Protein AF-A0A5D0SYG9-F1 (afdb_monomer)

Secondary structure (DSSP, 8-state):
-HHHHHHHHHHHHTHHHHHHHHHHHHHHHS----SEEEEEEEEEE-S-----SS-B----TTS-TTS-EEEEEEEEETTS-EEEEEEEETT--HHHHHHHHHHHHHHTT---S-EEEE-TTT--HHHHHHHHHTT-EEEEEE-GGGS-HHHHHHHH-STTPEEESS-TTSSEEEEEEEEEEEEEETTEEEEEEEEEEEEEEHHHHHHHHHHHHHHHHHHHHHHH-HHHHHHS-SSGGGGGEEE-SSSS--EEE-HHHHHHHHHTTTEEEEEES-SSS-HHHHHHHHHTTHHHHHHHHHHHHTS---S----SHHHHHHHHHHHHHHHHHHHHHHHHHH-

Structure (mmCIF, N/CA/C/O backbone):
data_AF-A0A5D0SYG9-F1
#
_entry.id   AF-A0A5D0SYG9-F1
#
loop_
_atom_site.group_PDB
_atom_site.id
_atom_site.type_symbol
_atom_site.label_atom_id
_atom_site.label_alt_id
_atom_site.label_comp_id
_atom_site.label_asym_id
_atom_site.label_entity_id
_atom_site.label_seq_id
_atom_site.pdbx_PDB_ins_code
_atom_site.Cartn_x
_atom_site.Cartn_y
_atom_site.Cartn_z
_atom_site.occupancy
_atom_site.B_iso_or_equiv
_atom_site.auth_seq_id
_atom_site.auth_comp_id
_atom_site.auth_asym_id
_atom_site.auth_atom_id
_atom_site.pdbx_PDB_model_num
ATOM 1 N N . MET A 1 1 ? -15.537 -17.336 30.623 1.00 67.75 1 MET A N 1
ATOM 2 C CA . MET A 1 1 ? -15.520 -17.668 29.176 1.00 67.75 1 MET A CA 1
ATOM 3 C C . MET A 1 1 ? -16.639 -16.983 28.390 1.00 67.75 1 MET A C 1
ATOM 5 O O . MET A 1 1 ? -16.313 -16.173 27.536 1.00 67.75 1 MET A O 1
ATOM 9 N N . GLN A 1 2 ? -17.933 -17.205 28.673 1.00 80.81 2 GLN A N 1
ATOM 10 C CA . GLN A 1 2 ? -19.020 -16.556 27.904 1.00 80.81 2 GLN A CA 1
ATOM 11 C C . GLN A 1 2 ? -18.984 -15.017 27.925 1.00 80.81 2 GLN A C 1
ATOM 13 O O . GLN A 1 2 ? -19.278 -14.396 26.907 1.00 80.81 2 GLN A O 1
ATOM 18 N N . HIS A 1 3 ? -18.594 -14.403 29.047 1.00 85.50 3 HIS A N 1
ATOM 19 C CA . HIS A 1 3 ? -18.490 -12.944 29.150 1.00 85.50 3 HIS A CA 1
ATOM 20 C C . HIS A 1 3 ? -17.488 -12.347 28.155 1.00 85.50 3 HIS A C 1
ATOM 22 O O . HIS A 1 3 ? -17.815 -11.351 27.529 1.00 85.50 3 HIS A O 1
ATOM 28 N N . PHE A 1 4 ? -16.339 -12.995 27.916 1.00 84.06 4 PHE A N 1
ATOM 29 C CA . PHE A 1 4 ? -15.349 -12.517 26.943 1.00 84.06 4 PHE A CA 1
ATOM 30 C C . PHE A 1 4 ? -15.921 -12.454 25.522 1.00 84.06 4 PHE A C 1
ATOM 32 O O . PHE A 1 4 ? -15.772 -11.444 24.845 1.00 84.06 4 PHE A O 1
ATOM 39 N N . TYR A 1 5 ? -16.655 -13.485 25.092 1.00 85.44 5 TYR A N 1
ATOM 40 C CA . TYR A 1 5 ? -17.301 -13.484 23.776 1.00 85.44 5 TYR A CA 1
ATOM 41 C C . TYR A 1 5 ? -18.430 -12.457 23.666 1.00 85.44 5 TYR A C 1
ATOM 43 O O . TYR A 1 5 ? -18.569 -11.830 22.621 1.00 85.44 5 TYR A O 1
ATOM 51 N N . ARG A 1 6 ? -19.215 -12.258 24.733 1.00 88.19 6 ARG A N 1
ATOM 52 C CA . ARG A 1 6 ? -20.258 -11.218 24.768 1.00 88.19 6 ARG A CA 1
ATOM 53 C C . ARG A 1 6 ? -19.656 -9.812 24.717 1.00 88.19 6 ARG A C 1
ATOM 55 O O . ARG A 1 6 ? -20.235 -8.934 24.089 1.00 88.19 6 ARG A O 1
ATOM 62 N N . SER A 1 7 ? -18.482 -9.601 25.312 1.00 90.75 7 SER A N 1
ATOM 63 C CA . SER A 1 7 ? -17.776 -8.320 25.222 1.00 90.75 7 SER A CA 1
ATOM 64 C C . SER A 1 7 ? -17.370 -7.975 23.789 1.00 90.75 7 SER A C 1
ATOM 66 O O . SER A 1 7 ? -17.423 -6.806 23.424 1.00 90.75 7 SER A O 1
ATOM 68 N N . LEU A 1 8 ? -17.038 -8.963 22.945 1.00 93.44 8 LEU A N 1
ATOM 69 C CA . LEU A 1 8 ? -16.759 -8.718 21.521 1.00 93.44 8 LEU A CA 1
ATOM 70 C C . LEU A 1 8 ? -17.980 -8.147 20.787 1.00 93.44 8 LEU A C 1
ATOM 72 O O . LEU A 1 8 ? -17.826 -7.276 19.932 1.00 93.44 8 LEU 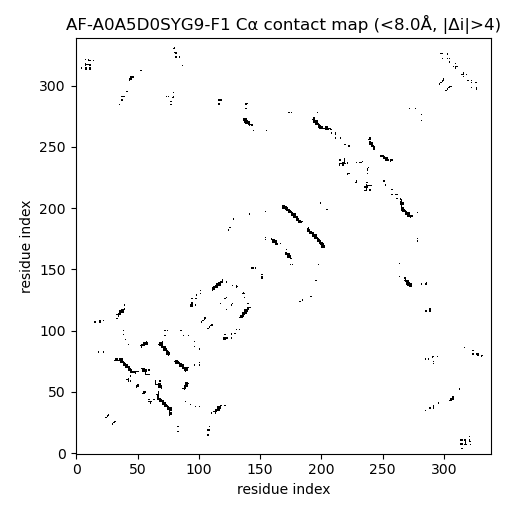A O 1
ATOM 76 N N . ASP A 1 9 ? -19.180 -8.609 21.150 1.00 92.75 9 ASP A N 1
ATOM 77 C CA . ASP A 1 9 ? -20.440 -8.143 20.565 1.00 92.75 9 ASP A CA 1
ATOM 78 C C . ASP A 1 9 ? -20.710 -6.668 20.930 1.00 92.75 9 ASP A C 1
ATOM 80 O O . ASP A 1 9 ? -21.182 -5.907 20.086 1.00 92.75 9 ASP A O 1
ATOM 84 N N . VAL A 1 10 ? -20.338 -6.245 22.146 1.00 92.31 10 VAL A N 1
ATOM 85 C CA . VAL A 1 10 ? -20.412 -4.840 22.598 1.00 92.31 10 VAL A CA 1
ATOM 86 C C . VAL A 1 10 ? -19.337 -3.984 21.924 1.00 92.31 10 VAL A C 1
ATOM 88 O O . VAL A 1 10 ? -19.613 -2.883 21.451 1.00 92.31 10 VAL A O 1
ATOM 91 N N . LEU A 1 11 ? -18.107 -4.494 21.830 1.00 92.06 11 LEU A N 1
ATOM 92 C CA . LEU A 1 11 ? -16.985 -3.765 21.236 1.00 92.06 11 LEU A CA 1
ATOM 93 C C . LEU A 1 11 ? -17.226 -3.402 19.775 1.00 92.06 11 LEU A C 1
ATOM 95 O O . LEU A 1 11 ? -16.892 -2.297 19.358 1.00 92.06 11 LEU A O 1
ATOM 99 N N . VAL A 1 12 ? -17.811 -4.310 18.993 1.00 92.25 12 VAL A N 1
ATOM 100 C CA . VAL A 1 12 ? -18.115 -4.017 17.588 1.00 92.25 12 VAL A CA 1
ATOM 101 C C . VAL A 1 12 ? -19.270 -3.027 17.434 1.00 92.25 12 VAL A C 1
ATOM 103 O O . VAL A 1 12 ? -19.221 -2.204 16.523 1.00 92.25 12 VAL A O 1
ATOM 106 N N . GLN A 1 13 ? -20.271 -3.049 18.324 1.00 93.69 13 GLN A N 1
ATOM 107 C CA . GLN A 1 13 ? -21.359 -2.058 18.321 1.00 93.69 13 GLN A CA 1
ATOM 108 C C . GLN A 1 13 ? -20.830 -0.640 18.558 1.00 93.69 13 GLN A C 1
ATOM 110 O O . GLN A 1 13 ? -21.310 0.315 17.953 1.00 93.69 13 GLN A O 1
ATOM 115 N N . GLU A 1 14 ? -19.801 -0.515 19.393 1.00 93.75 14 GLU A N 1
ATOM 116 C CA . GLU A 1 14 ? -19.179 0.761 19.737 1.00 93.75 14 GLU A CA 1
ATOM 117 C C . GLU A 1 14 ? -17.904 1.057 18.926 1.00 93.75 14 GLU A C 1
ATOM 119 O O . GLU A 1 14 ? -17.242 2.059 19.196 1.00 93.75 14 GLU A O 1
ATOM 124 N N . LYS A 1 15 ? -17.567 0.240 17.909 1.00 92.75 15 LYS A N 1
ATOM 125 C CA . LYS A 1 15 ? -16.313 0.333 17.130 1.00 92.75 15 LYS A CA 1
ATOM 126 C C . LYS A 1 15 ? -16.004 1.764 16.710 1.00 92.75 15 LYS A C 1
ATOM 128 O O . LYS A 1 15 ? -14.937 2.279 17.026 1.00 92.75 15 LYS A O 1
ATOM 133 N N . GLU A 1 16 ? -16.936 2.398 16.000 1.00 91.88 16 GLU A N 1
ATOM 134 C CA . GLU A 1 16 ? -16.708 3.722 15.416 1.00 91.88 16 GLU A CA 1
ATOM 135 C C . GLU A 1 16 ? -16.517 4.791 16.494 1.00 91.88 16 GLU A C 1
ATOM 137 O O . GLU A 1 16 ? -15.623 5.626 16.374 1.00 91.88 16 GLU A O 1
ATOM 142 N N . LYS A 1 17 ? -17.301 4.726 17.580 1.00 92.75 17 LYS A N 1
ATOM 143 C CA . LYS A 1 17 ? -17.189 5.670 18.699 1.00 92.75 17 LYS A CA 1
ATOM 144 C C . LYS A 1 17 ? -15.872 5.492 19.450 1.00 92.75 17 LYS A C 1
ATOM 146 O O . LYS A 1 17 ? -15.266 6.479 19.859 1.00 92.75 17 LYS A O 1
ATOM 151 N N . ILE A 1 18 ? -15.431 4.248 19.643 1.00 92.12 18 ILE A N 1
ATOM 152 C CA . ILE A 1 18 ? -14.158 3.936 20.296 1.00 92.12 18 ILE A CA 1
ATOM 153 C C . ILE A 1 18 ? -12.993 4.406 19.420 1.00 92.12 18 ILE A C 1
ATOM 155 O O . ILE A 1 18 ? -12.142 5.134 19.919 1.00 92.12 18 ILE A O 1
ATOM 159 N N . GLU A 1 19 ? -12.965 4.055 18.129 1.00 90.69 19 GLU A N 1
ATOM 160 C CA . GLU A 1 19 ? -11.922 4.515 17.199 1.00 90.69 19 GLU A CA 1
ATOM 161 C C . GLU A 1 19 ? -11.833 6.041 17.163 1.00 90.69 19 GLU A C 1
ATOM 163 O O . GLU A 1 19 ? -10.741 6.589 17.290 1.00 90.69 19 GLU A O 1
ATOM 168 N N . GLN A 1 20 ? -12.972 6.734 17.055 1.00 91.12 20 GLN A N 1
ATOM 169 C CA . GLN A 1 20 ? -12.999 8.194 17.035 1.00 91.12 20 GLN A CA 1
ATOM 170 C C . GLN A 1 20 ? -12.441 8.790 18.337 1.00 91.12 20 GLN A C 1
ATOM 172 O O . GLN A 1 20 ? -11.571 9.657 18.289 1.00 91.12 20 GLN A O 1
ATOM 177 N N . LYS A 1 21 ? -12.879 8.302 19.506 1.00 91.19 21 LYS A N 1
ATOM 178 C CA . LYS A 1 21 ? -12.376 8.791 20.802 1.00 91.19 21 LYS A CA 1
ATOM 179 C C . LYS A 1 21 ? -10.888 8.513 20.999 1.00 91.19 21 LYS A C 1
ATOM 181 O O . LYS A 1 21 ? -10.179 9.350 21.555 1.00 91.19 21 LYS A O 1
ATOM 186 N N . LEU A 1 22 ? -10.412 7.341 20.575 1.00 90.00 22 LEU A N 1
ATOM 187 C CA . LEU A 1 22 ? -8.991 6.996 20.631 1.00 90.00 22 LEU A CA 1
ATOM 188 C C . LEU A 1 22 ? -8.179 7.925 19.730 1.00 90.00 22 LEU A C 1
ATOM 190 O O . LEU A 1 22 ? -7.164 8.458 20.166 1.00 90.00 22 LEU A O 1
ATOM 194 N N . PHE A 1 23 ? -8.656 8.182 18.515 1.00 89.25 23 PHE A N 1
ATOM 195 C CA . PHE A 1 23 ? -8.033 9.117 17.588 1.00 89.25 23 PHE A CA 1
ATOM 196 C C . PHE A 1 23 ? -7.956 10.545 18.153 1.00 89.25 23 PHE A C 1
ATOM 198 O O . PHE A 1 23 ? -6.868 11.116 18.214 1.00 89.25 23 PHE A O 1
ATOM 205 N N . GLU A 1 24 ? -9.071 11.096 18.644 1.00 88.00 24 GLU A N 1
ATOM 206 C CA . GLU A 1 24 ? -9.127 12.433 19.260 1.00 88.00 24 GLU A CA 1
ATOM 207 C C . GLU A 1 24 ? -8.152 12.551 20.443 1.00 88.00 24 GLU A C 1
ATOM 209 O O . GLU A 1 24 ? -7.435 13.547 20.593 1.00 88.00 24 GLU A O 1
ATOM 214 N N . ARG A 1 25 ? -8.066 11.497 21.262 1.00 85.81 25 ARG A N 1
ATOM 215 C CA . ARG A 1 25 ? -7.141 11.428 22.394 1.00 85.81 25 ARG A CA 1
ATOM 216 C C . ARG A 1 25 ? -5.681 11.297 21.954 1.00 85.81 25 ARG A C 1
ATOM 218 O O . ARG A 1 25 ? -4.813 11.873 22.601 1.00 85.81 25 ARG A O 1
ATOM 225 N N . ASN A 1 26 ? -5.397 10.600 20.857 1.00 83.12 26 ASN A N 1
ATOM 226 C CA . ASN A 1 26 ? -4.046 10.481 20.301 1.00 83.12 26 ASN A CA 1
ATOM 227 C C . ASN A 1 26 ? -3.536 11.781 19.682 1.00 83.12 26 ASN A C 1
ATOM 229 O O . ASN A 1 26 ? -2.371 12.130 19.881 1.00 83.12 26 ASN A O 1
ATOM 233 N N . ILE A 1 27 ? -4.403 12.531 19.001 1.00 82.31 27 ILE A N 1
ATOM 234 C CA . ILE A 1 27 ? -4.058 13.872 18.517 1.00 82.31 27 ILE A CA 1
ATOM 235 C C . ILE A 1 27 ? -3.710 14.792 19.687 1.00 82.31 27 ILE A C 1
ATOM 237 O O . ILE A 1 27 ? -2.686 15.467 19.652 1.00 82.31 27 ILE A O 1
ATOM 241 N N . THR A 1 28 ? -4.535 14.797 20.733 1.00 76.19 28 THR A N 1
ATOM 242 C CA . THR A 1 28 ? -4.413 15.764 21.833 1.00 76.19 28 THR A CA 1
ATOM 243 C C . THR A 1 28 ? -3.347 15.393 22.863 1.00 76.19 28 THR A C 1
ATOM 245 O O . THR A 1 28 ? -2.510 16.226 23.194 1.00 76.19 28 THR A O 1
ATOM 248 N N . LEU A 1 29 ? -3.341 14.158 23.374 1.00 67.50 29 LEU A N 1
ATOM 249 C CA . LEU A 1 29 ? -2.439 13.750 24.460 1.00 67.50 29 LEU A CA 1
ATOM 250 C C . LEU A 1 29 ? -1.074 13.269 23.973 1.00 67.50 29 LEU A C 1
ATOM 252 O O . LEU A 1 29 ? -0.085 13.416 24.686 1.00 67.50 29 LEU A O 1
ATOM 256 N N . PHE A 1 30 ? -1.020 12.680 22.779 1.00 62.62 30 PHE A N 1
ATOM 257 C CA . PHE A 1 30 ? 0.203 12.091 22.229 1.00 62.62 30 PHE A CA 1
ATOM 258 C C . PHE A 1 30 ? 0.756 12.886 21.040 1.00 62.62 30 PHE A C 1
ATOM 260 O O . PHE A 1 30 ? 1.701 12.440 20.389 1.00 62.62 30 PHE A O 1
ATOM 267 N N . ASN A 1 31 ? 0.201 14.080 20.794 1.00 74.06 31 ASN A N 1
ATOM 268 C CA . ASN A 1 31 ? 0.638 15.030 19.774 1.00 74.06 31 ASN A CA 1
ATOM 269 C C . ASN A 1 31 ? 0.769 14.383 18.384 1.00 74.06 31 ASN A C 1
ATOM 271 O O . ASN A 1 31 ? 1.747 14.610 17.665 1.00 74.06 31 ASN A O 1
ATOM 275 N N . MET A 1 32 ? -0.191 13.514 18.048 1.00 79.31 32 MET A N 1
ATOM 276 C CA . MET A 1 32 ? -0.204 12.786 16.786 1.00 79.31 32 MET A CA 1
ATOM 277 C C . MET A 1 32 ? -0.391 13.737 15.609 1.00 79.31 32 MET A C 1
ATOM 279 O O . MET A 1 32 ? -1.394 14.444 15.530 1.00 79.31 32 MET A O 1
ATOM 283 N N . LYS A 1 33 ? 0.574 13.731 14.684 1.00 77.81 33 LYS A N 1
ATOM 284 C CA . LYS A 1 33 ? 0.521 14.522 13.453 1.00 77.81 33 LYS A CA 1
ATOM 285 C C . LYS A 1 33 ? -0.061 13.694 12.326 1.00 77.81 33 LYS A C 1
ATOM 287 O O . LYS A 1 33 ? 0.467 12.639 11.983 1.00 77.81 33 LYS A O 1
ATOM 292 N N . VAL A 1 34 ? -1.133 14.201 11.736 1.00 80.44 34 VAL A N 1
ATOM 293 C CA . VAL A 1 34 ? -1.865 13.526 10.666 1.00 80.44 34 VAL A CA 1
ATOM 294 C C . VAL A 1 34 ? -1.770 14.373 9.408 1.00 80.44 34 VAL A C 1
ATOM 296 O O . VAL A 1 34 ? -2.779 14.802 8.876 1.00 80.44 34 VAL A O 1
ATOM 299 N N . ASP A 1 35 ? -0.539 14.652 8.982 1.00 83.50 35 ASP A N 1
ATOM 300 C CA . ASP A 1 35 ? -0.240 15.342 7.718 1.00 83.50 35 ASP A CA 1
ATOM 301 C C . ASP A 1 35 ? 0.032 14.319 6.602 1.00 83.50 35 ASP A C 1
ATOM 303 O O . ASP A 1 35 ? -0.325 14.511 5.439 1.00 83.50 35 ASP A O 1
ATOM 307 N N . VAL A 1 36 ? 0.637 13.187 6.982 1.00 85.19 36 VAL A N 1
ATOM 308 C CA . VAL A 1 36 ? 0.976 12.057 6.114 1.00 85.19 36 VAL A CA 1
ATOM 309 C C . VAL A 1 36 ? 0.361 10.793 6.703 1.00 85.19 36 VAL A C 1
ATOM 311 O O . VAL A 1 36 ? 0.628 10.444 7.854 1.00 85.19 36 VAL A O 1
ATOM 314 N N . VAL A 1 37 ? -0.453 10.106 5.906 1.00 91.62 37 VAL A N 1
ATOM 315 C CA . VAL A 1 37 ? -1.175 8.895 6.302 1.00 91.62 37 VAL A CA 1
ATOM 316 C C . VAL A 1 37 ? -0.772 7.748 5.395 1.00 91.62 37 VAL A C 1
ATOM 318 O O . VAL A 1 37 ? -0.812 7.861 4.172 1.00 91.62 37 VAL A O 1
ATOM 321 N N . PHE A 1 38 ? -0.418 6.619 5.991 1.00 92.25 38 PHE A N 1
ATOM 322 C CA . PHE A 1 38 ? -0.066 5.413 5.258 1.00 92.25 38 PHE A CA 1
ATOM 323 C C . PHE A 1 38 ? -1.266 4.487 5.212 1.00 92.25 38 PHE A C 1
ATOM 325 O O . PHE A 1 38 ? -1.939 4.275 6.224 1.00 92.25 38 PHE A O 1
ATOM 332 N N . TYR A 1 39 ? -1.509 3.921 4.034 1.00 92.00 39 TYR A N 1
ATOM 333 C CA . TYR A 1 39 ? -2.571 2.952 3.831 1.00 92.00 39 TYR A CA 1
ATOM 334 C C . TYR A 1 39 ? -2.062 1.736 3.070 1.00 92.00 39 TYR A C 1
ATOM 336 O O . TYR A 1 39 ? -1.558 1.839 1.950 1.00 92.00 39 TYR A O 1
ATOM 344 N N . ASP A 1 40 ? -2.254 0.572 3.674 1.00 91.69 40 ASP A N 1
ATOM 345 C CA . ASP A 1 40 ? -2.053 -0.721 3.045 1.00 91.69 40 ASP A CA 1
ATOM 346 C C . ASP A 1 40 ? -3.083 -1.714 3.588 1.00 91.69 40 ASP A C 1
ATOM 348 O O . ASP A 1 40 ? -3.780 -1.467 4.580 1.00 91.69 40 ASP A O 1
ATOM 352 N N . VAL A 1 41 ? -3.214 -2.835 2.893 1.00 92.38 41 VAL A N 1
ATOM 353 C CA . VAL A 1 41 ? -4.089 -3.934 3.271 1.00 92.38 41 VAL A CA 1
ATOM 354 C C . VAL A 1 41 ? -3.273 -5.177 3.599 1.00 92.38 41 VAL A C 1
ATOM 356 O O . VAL A 1 41 ? -2.217 -5.418 3.027 1.00 92.38 41 VAL A O 1
ATOM 359 N N . THR A 1 42 ? -3.766 -6.036 4.475 1.00 92.62 42 THR A N 1
ATOM 360 C CA . THR A 1 42 ? -3.202 -7.370 4.692 1.00 92.62 42 THR A CA 1
ATOM 361 C C . THR A 1 42 ? -4.313 -8.398 4.799 1.00 92.62 42 THR A C 1
ATOM 363 O O . THR A 1 42 ? -5.481 -8.048 4.947 1.00 92.62 42 THR A O 1
ATOM 366 N N . THR A 1 43 ? -3.971 -9.676 4.689 1.00 93.69 43 THR A N 1
ATOM 367 C CA . THR A 1 43 ? -4.941 -10.768 4.814 1.00 93.69 43 THR A CA 1
ATOM 368 C C . THR A 1 43 ? -4.706 -11.549 6.094 1.00 93.69 43 THR A C 1
ATOM 370 O O . THR A 1 43 ? -3.548 -11.851 6.406 1.00 93.69 43 THR A O 1
ATOM 373 N N . PHE A 1 44 ? -5.794 -11.921 6.765 1.00 94.00 44 PHE A N 1
ATOM 374 C CA . PHE A 1 44 ? -5.806 -12.850 7.897 1.00 94.00 44 PHE A CA 1
ATOM 375 C C . PHE A 1 44 ? -6.614 -14.085 7.527 1.00 94.00 44 PHE A C 1
ATOM 377 O O . PHE A 1 44 ? -7.740 -13.972 7.035 1.00 94.00 44 PHE A O 1
ATOM 384 N N . SER A 1 45 ? -6.001 -15.247 7.719 1.00 92.88 45 SER A N 1
ATOM 385 C CA . SER A 1 45 ? -6.555 -16.536 7.318 1.00 92.88 45 SER A CA 1
ATOM 386 C C . SER A 1 45 ? -7.368 -17.176 8.437 1.00 92.88 45 SER A C 1
ATOM 388 O O . SER A 1 45 ? -7.131 -16.935 9.619 1.00 92.88 45 SER A O 1
ATOM 390 N N . PHE A 1 46 ? -8.331 -18.006 8.054 1.00 92.56 46 PHE A N 1
ATOM 391 C CA . PHE A 1 46 ? -9.099 -18.836 8.968 1.00 92.56 46 PHE A CA 1
ATOM 392 C C . PHE A 1 46 ? -8.866 -20.280 8.567 1.00 92.56 46 PHE A C 1
ATOM 394 O O . PHE A 1 46 ? -8.967 -20.603 7.386 1.00 92.56 46 PHE A O 1
ATOM 401 N N . GLU A 1 47 ? -8.648 -21.155 9.545 1.00 91.38 47 GLU A N 1
ATOM 402 C CA . GLU A 1 47 ? -8.555 -22.604 9.341 1.00 91.38 47 GLU A CA 1
ATOM 403 C C . GLU A 1 47 ? -9.941 -23.182 9.003 1.00 91.38 47 GLU A C 1
ATOM 405 O O . GLU A 1 47 ? -10.591 -23.885 9.774 1.00 91.38 47 GLU A O 1
ATOM 410 N N . SER A 1 48 ? -10.468 -22.776 7.852 1.00 91.31 48 SER A N 1
ATOM 411 C CA . SER A 1 48 ? -11.806 -23.073 7.384 1.00 91.31 48 SER A CA 1
ATOM 412 C C . SER A 1 48 ? -11.900 -22.870 5.877 1.00 91.31 48 SER A C 1
ATOM 414 O O . SER A 1 48 ? -11.229 -22.028 5.285 1.00 91.31 48 SER A O 1
ATOM 416 N N . VAL A 1 49 ? -12.815 -23.612 5.263 1.00 93.38 49 VAL A N 1
ATOM 417 C CA . VAL A 1 49 ? -13.224 -23.454 3.860 1.00 93.38 49 VAL A CA 1
ATOM 418 C C . VAL A 1 49 ? -14.617 -22.826 3.735 1.00 93.38 49 VAL A C 1
ATOM 420 O O . VAL A 1 49 ? -15.142 -22.670 2.632 1.00 93.38 49 VAL A O 1
ATOM 423 N N . LYS A 1 50 ? -15.254 -22.489 4.866 1.00 92.38 50 LYS A N 1
ATOM 424 C CA . LYS A 1 50 ? -16.628 -21.986 4.898 1.00 92.38 50 LYS A CA 1
ATOM 425 C C . LYS A 1 50 ? -16.659 -20.495 4.577 1.00 92.38 50 LYS A C 1
ATOM 427 O O . LYS A 1 50 ? -16.197 -19.673 5.363 1.00 92.38 50 LYS A O 1
ATOM 432 N N . ARG A 1 51 ? -17.255 -20.167 3.434 1.00 94.00 51 ARG A N 1
ATOM 433 C CA . ARG A 1 51 ? -17.472 -18.790 2.979 1.00 94.00 51 ARG A CA 1
ATOM 434 C C . ARG A 1 51 ? -18.679 -18.169 3.681 1.00 94.00 51 ARG A C 1
ATOM 436 O O . ARG A 1 51 ? -19.651 -18.866 3.975 1.00 94.00 51 ARG A O 1
ATOM 443 N N . ASP A 1 52 ? -18.628 -16.863 3.888 1.00 93.31 52 ASP A N 1
ATOM 444 C CA . ASP A 1 52 ? -19.763 -16.036 4.294 1.00 93.31 52 ASP A CA 1
ATOM 445 C C . ASP A 1 52 ? -19.622 -14.610 3.727 1.00 93.31 52 ASP A C 1
ATOM 447 O O . ASP A 1 52 ? -18.866 -14.381 2.783 1.00 93.31 52 ASP A O 1
ATOM 451 N N . SER A 1 53 ? -20.391 -13.658 4.256 1.00 92.88 53 SER A N 1
ATOM 452 C CA . SER A 1 53 ? -20.376 -12.248 3.851 1.00 92.88 53 SER A CA 1
ATOM 453 C C . SER A 1 53 ? -19.018 -11.565 4.028 1.00 92.88 53 SER A C 1
ATOM 455 O O . SER A 1 53 ? -18.739 -10.607 3.308 1.00 92.88 53 SER A O 1
ATOM 457 N N . LEU A 1 5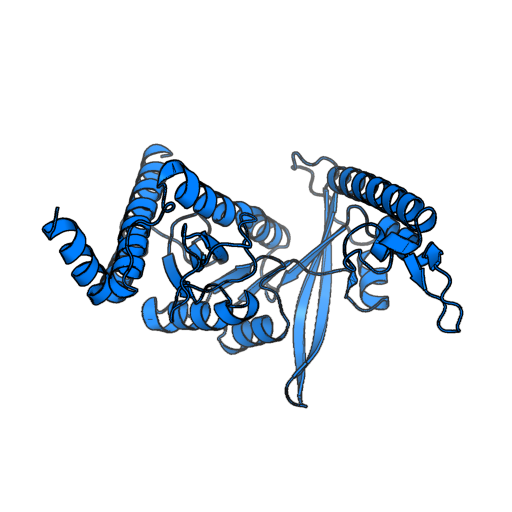4 ? -18.176 -12.034 4.954 1.00 94.44 54 LEU A N 1
ATOM 458 C CA . LEU A 1 54 ? -16.881 -11.435 5.276 1.00 94.44 54 LEU A CA 1
ATOM 459 C C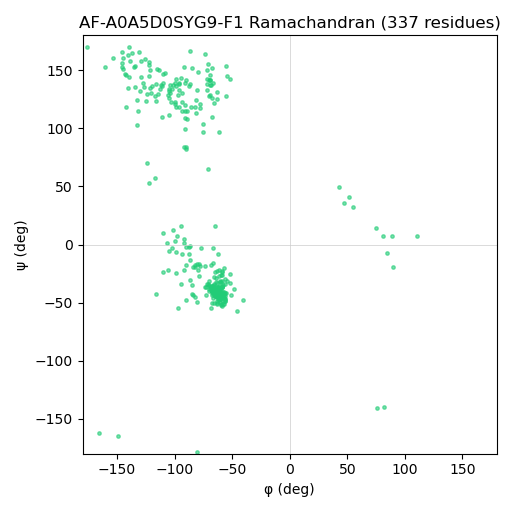 . LEU A 1 54 ? -15.709 -12.379 4.966 1.00 94.44 54 LEU A C 1
ATOM 461 O O . LEU A 1 54 ? -14.693 -11.964 4.412 1.00 94.44 54 LEU A O 1
ATOM 465 N N . ARG A 1 55 ? -15.820 -13.661 5.294 1.00 94.94 55 ARG A N 1
ATOM 466 C CA . ARG A 1 55 ? -14.786 -14.655 5.008 1.00 94.94 55 ARG A CA 1
ATOM 467 C C . ARG A 1 55 ? -14.967 -15.200 3.605 1.00 94.94 55 ARG A C 1
ATOM 469 O O . ARG A 1 55 ? -15.971 -15.839 3.300 1.00 94.94 55 ARG A O 1
ATOM 476 N N . ASP A 1 56 ? -13.966 -15.000 2.761 1.00 94.62 56 ASP A N 1
ATOM 477 C CA . ASP A 1 56 ? -13.974 -15.543 1.405 1.00 94.62 56 ASP A CA 1
ATOM 478 C C . ASP A 1 56 ? -12.565 -15.963 0.968 1.00 94.62 56 ASP A C 1
ATOM 480 O O . ASP A 1 56 ? -11.567 -15.519 1.535 1.00 94.62 56 ASP A O 1
ATOM 484 N N . PHE A 1 57 ? -12.471 -16.822 -0.042 1.00 93.69 57 PHE A N 1
ATOM 485 C CA . PHE A 1 57 ? -11.218 -17.124 -0.718 1.00 93.69 57 PHE A CA 1
ATOM 486 C C . PHE A 1 57 ? -10.753 -15.911 -1.516 1.00 93.69 57 PHE A C 1
ATOM 488 O O . PHE A 1 57 ? -11.539 -15.228 -2.174 1.00 93.69 57 PHE A O 1
ATOM 495 N N . GLY A 1 58 ? -9.450 -15.672 -1.527 1.00 89.06 58 GLY A N 1
ATOM 496 C CA . GLY A 1 58 ? -8.879 -14.599 -2.319 1.00 89.06 58 GLY A CA 1
ATOM 497 C C . GLY A 1 58 ? -7.377 -14.724 -2.460 1.00 89.06 58 GLY A C 1
ATOM 498 O O . GLY A 1 58 ? -6.781 -15.782 -2.254 1.00 89.06 58 GLY A O 1
ATOM 499 N N . TYR A 1 59 ? -6.749 -13.619 -2.846 1.00 84.81 59 TYR A N 1
ATOM 500 C CA . TYR A 1 59 ? -5.301 -13.561 -2.927 1.00 84.81 59 TYR A CA 1
ATOM 501 C C . TYR A 1 59 ? -4.719 -13.456 -1.515 1.00 84.81 59 TYR A C 1
ATOM 503 O O . TYR A 1 59 ? -4.786 -12.396 -0.899 1.00 84.81 59 TYR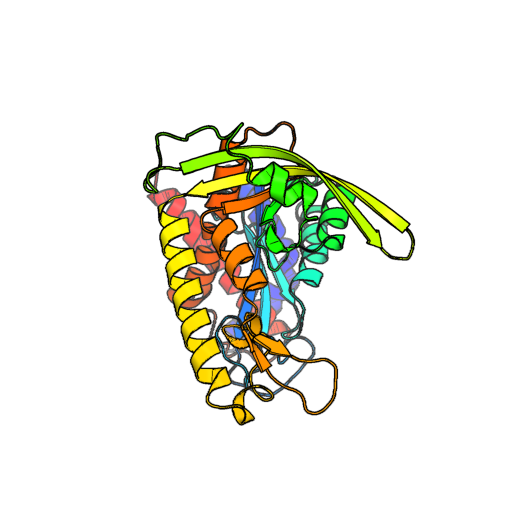 A O 1
ATOM 511 N N . SER A 1 60 ? -4.182 -14.556 -0.989 1.00 82.75 60 SER A N 1
ATOM 512 C CA . SER A 1 60 ? -3.565 -14.571 0.339 1.00 82.75 60 SER A CA 1
ATOM 513 C C . SER A 1 60 ? -2.168 -13.961 0.307 1.00 82.75 60 SER A C 1
ATOM 515 O O . SER A 1 60 ? -1.279 -14.479 -0.377 1.00 82.75 60 SER A O 1
ATOM 517 N N . LYS A 1 61 ? -1.944 -12.899 1.096 1.00 82.12 61 LYS A N 1
ATOM 518 C CA . LYS A 1 61 ? -0.598 -12.334 1.303 1.00 82.12 61 LYS A CA 1
ATOM 519 C C . LYS A 1 61 ? 0.314 -13.288 2.100 1.00 82.12 61 LYS A C 1
ATOM 521 O O . LYS A 1 61 ? 1.528 -13.160 2.008 1.00 82.12 61 LYS A O 1
ATOM 526 N N . ASN A 1 62 ? -0.259 -14.282 2.791 1.00 77.56 62 ASN A N 1
ATOM 527 C CA . ASN A 1 62 ? 0.457 -15.326 3.540 1.00 77.56 62 ASN A CA 1
ATOM 528 C C . ASN A 1 62 ? 0.575 -16.662 2.770 1.00 77.56 62 ASN A C 1
ATOM 530 O O . ASN A 1 62 ? 1.075 -17.642 3.312 1.00 77.56 62 ASN A O 1
ATOM 534 N N . GLY A 1 63 ? 0.103 -16.737 1.518 1.00 79.69 63 GLY A N 1
ATOM 535 C CA . GLY A 1 63 ? 0.194 -17.953 0.696 1.00 79.69 63 GLY A CA 1
ATOM 536 C C . GLY A 1 63 ? -0.789 -19.076 1.060 1.00 79.69 63 GLY A C 1
ATOM 537 O O . GLY A 1 63 ? -0.638 -20.200 0.584 1.00 79.69 63 GLY A O 1
ATOM 538 N N . LYS A 1 64 ? -1.813 -18.790 1.868 1.00 81.62 64 LYS A N 1
ATOM 539 C CA . LYS A 1 64 ? -2.863 -19.743 2.252 1.00 81.62 64 LYS A CA 1
ATOM 540 C C . LYS A 1 64 ? -4.028 -19.696 1.262 1.00 81.62 64 LYS A C 1
ATOM 542 O O . LYS A 1 64 ? -4.998 -18.974 1.452 1.00 81.62 64 LYS A O 1
ATOM 547 N N . PHE A 1 65 ? -3.902 -20.428 0.156 1.00 80.94 65 PHE A N 1
ATOM 548 C CA . PHE A 1 65 ? -4.863 -20.374 -0.959 1.00 80.94 65 PHE A CA 1
ATOM 549 C C . PHE A 1 65 ? -6.116 -21.243 -0.762 1.00 80.94 65 PHE A C 1
ATOM 551 O O . PHE A 1 65 ? -7.120 -21.014 -1.430 1.00 80.94 65 PHE A O 1
ATOM 558 N N . ASN A 1 66 ? -6.052 -22.225 0.141 1.00 88.00 66 ASN A N 1
ATOM 559 C CA . ASN A 1 66 ? -7.125 -23.194 0.399 1.00 88.00 66 ASN A CA 1
ATOM 560 C C . ASN A 1 66 ? -7.936 -22.865 1.660 1.00 88.00 66 ASN A C 1
ATOM 562 O O . ASN A 1 66 ? -8.711 -23.693 2.128 1.00 88.00 66 ASN A O 1
ATOM 566 N N . GLU A 1 67 ? -7.765 -21.664 2.200 1.00 92.25 67 GLU A N 1
ATOM 567 C CA . GLU A 1 67 ? -8.425 -21.181 3.409 1.00 92.25 67 GLU A CA 1
ATOM 568 C C . GLU A 1 67 ? -9.202 -19.903 3.086 1.00 92.25 67 GLU A C 1
ATOM 570 O O . GLU A 1 67 ? -8.775 -19.094 2.255 1.00 92.25 67 GLU A O 1
ATOM 575 N N . VAL A 1 68 ? -10.350 -19.713 3.735 1.00 94.19 68 VAL A N 1
ATOM 576 C CA . VAL A 1 68 ? -11.047 -18.425 3.679 1.00 94.19 68 VAL A CA 1
ATOM 577 C C . VAL A 1 68 ? -10.280 -17.390 4.495 1.00 94.19 68 VAL A C 1
ATOM 579 O O . VAL A 1 68 ? -9.612 -17.704 5.480 1.00 94.19 68 VAL A O 1
ATOM 582 N N . GLN A 1 69 ? -10.379 -16.132 4.089 1.00 94.69 69 GLN A N 1
ATOM 583 C CA . GLN A 1 69 ? -9.650 -15.031 4.701 1.00 94.69 69 GLN A CA 1
ATOM 584 C C . GLN A 1 69 ? -10.524 -13.787 4.826 1.00 94.69 69 GLN A C 1
ATOM 586 O O . GLN A 1 69 ? -11.608 -13.705 4.246 1.00 94.69 69 GLN A O 1
ATOM 591 N N . VAL A 1 70 ? -10.018 -12.801 5.558 1.00 95.31 70 VAL A N 1
ATOM 592 C CA . VAL A 1 70 ? -10.514 -11.421 5.543 1.00 95.31 70 VAL A CA 1
ATOM 593 C C . VAL A 1 70 ? -9.390 -10.485 5.128 1.00 95.31 70 VAL A C 1
ATOM 595 O O . VAL A 1 70 ? -8.215 -10.768 5.379 1.00 95.31 70 VAL A O 1
ATOM 598 N N . VAL A 1 71 ? -9.749 -9.372 4.494 1.00 95.12 71 VAL A N 1
ATOM 599 C CA . VAL A 1 71 ? -8.807 -8.304 4.147 1.00 95.12 71 VAL A CA 1
ATOM 600 C C . VAL A 1 71 ? -8.933 -7.200 5.196 1.00 95.12 71 VAL A C 1
ATOM 602 O O . VAL A 1 71 ? -10.009 -6.638 5.371 1.00 95.12 71 VAL A O 1
ATOM 605 N N . LEU A 1 72 ? -7.843 -6.881 5.888 1.00 95.06 72 LEU A N 1
ATOM 606 C CA . LEU A 1 72 ? -7.745 -5.759 6.820 1.00 95.06 72 LEU A CA 1
ATOM 607 C C . LEU A 1 72 ? -7.068 -4.585 6.117 1.00 95.06 72 LEU A C 1
ATOM 609 O O . LEU A 1 72 ? -5.907 -4.708 5.741 1.00 95.06 72 LEU A O 1
ATOM 613 N N . GLY A 1 73 ? -7.755 -3.453 5.976 1.00 94.31 73 GLY A N 1
ATOM 614 C CA . GLY A 1 73 ? -7.130 -2.178 5.622 1.00 94.31 73 GLY A CA 1
ATOM 615 C C . GLY A 1 73 ? -6.793 -1.383 6.875 1.00 94.31 73 GLY A C 1
ATOM 616 O O . GLY A 1 73 ? -7.664 -1.208 7.725 1.00 94.31 73 GLY A O 1
ATOM 617 N N . LEU A 1 74 ? -5.558 -0.896 6.978 1.00 94.38 74 LEU A N 1
ATOM 618 C CA . LEU A 1 74 ? -5.065 -0.157 8.140 1.00 94.38 74 LEU A CA 1
ATOM 619 C C . LEU A 1 74 ? -4.595 1.238 7.722 1.00 94.38 74 LEU A C 1
ATOM 621 O O . LEU A 1 74 ? -3.889 1.384 6.727 1.00 94.38 74 LEU A O 1
ATOM 625 N N . LEU A 1 75 ? -4.989 2.245 8.499 1.00 93.50 75 LEU A N 1
ATOM 626 C CA . LEU A 1 75 ? -4.498 3.616 8.403 1.00 93.50 75 LEU A CA 1
ATOM 627 C C . LEU A 1 75 ? -3.544 3.870 9.567 1.00 93.50 75 LEU A C 1
ATOM 629 O O . LEU A 1 75 ? -3.932 3.671 10.721 1.00 93.50 75 LEU A O 1
ATOM 633 N N . ILE A 1 76 ? -2.328 4.324 9.274 1.00 92.62 76 ILE A N 1
ATOM 634 C CA . ILE A 1 76 ? -1.354 4.741 10.292 1.00 92.62 76 ILE A CA 1
ATOM 635 C C . ILE A 1 76 ? -0.797 6.132 9.978 1.00 92.62 76 ILE A C 1
ATOM 637 O O . ILE A 1 76 ? -0.812 6.568 8.825 1.00 92.62 76 ILE A O 1
ATOM 641 N N . ASP A 1 77 ? -0.287 6.815 10.996 1.00 91.06 77 ASP A N 1
ATOM 642 C CA . ASP A 1 77 ? 0.453 8.066 10.827 1.00 91.06 77 ASP A CA 1
ATOM 643 C C . ASP A 1 77 ? 1.923 7.832 10.413 1.00 91.06 77 ASP A C 1
ATOM 645 O O . ASP A 1 77 ? 2.388 6.699 10.256 1.00 91.06 77 ASP A O 1
ATOM 649 N N . SER A 1 78 ? 2.681 8.920 10.262 1.00 88.25 78 SER A N 1
ATOM 650 C CA . SER A 1 78 ? 4.111 8.880 9.926 1.00 88.25 78 SER A CA 1
ATOM 651 C C . SER A 1 78 ? 5.006 8.286 10.999 1.00 88.25 78 SER A C 1
ATOM 653 O O . SER A 1 78 ? 6.144 7.915 10.702 1.00 88.25 78 SER A O 1
ATOM 655 N N . GLU A 1 79 ? 4.524 8.150 12.229 1.00 86.94 79 GLU A N 1
ATOM 656 C CA . GLU A 1 79 ? 5.270 7.546 13.318 1.00 86.94 79 GLU A CA 1
ATOM 657 C C . GLU A 1 79 ? 5.008 6.038 13.429 1.00 86.94 79 GLU A C 1
ATOM 659 O O . GLU A 1 79 ? 5.896 5.317 13.875 1.00 86.94 79 GLU A O 1
ATOM 664 N N . GLY A 1 80 ? 3.891 5.533 12.904 1.00 89.00 80 GLY A N 1
ATOM 665 C CA . GLY A 1 80 ? 3.499 4.124 12.981 1.00 89.00 80 GLY A CA 1
ATOM 666 C C . GLY A 1 80 ? 2.292 3.862 13.883 1.00 89.00 80 GLY A C 1
ATOM 667 O O . GLY A 1 80 ? 1.972 2.705 14.156 1.00 89.00 80 GLY A O 1
ATOM 668 N N . ARG A 1 81 ? 1.633 4.918 14.371 1.00 89.75 81 ARG A N 1
ATOM 669 C CA . ARG A 1 81 ? 0.464 4.832 15.248 1.00 89.75 81 ARG A CA 1
ATOM 670 C C . ARG A 1 81 ? -0.794 4.558 14.426 1.00 89.75 81 ARG A C 1
ATOM 672 O O . ARG A 1 81 ? -1.022 5.242 13.426 1.00 89.75 81 ARG A O 1
ATOM 679 N N . PRO A 1 82 ? -1.633 3.596 14.838 1.00 91.75 82 PRO A N 1
ATOM 680 C CA . PRO A 1 82 ? -2.877 3.309 14.144 1.00 91.75 82 PRO A CA 1
ATOM 681 C C . PRO A 1 82 ? -3.897 4.441 14.311 1.00 91.75 82 PRO A C 1
ATOM 683 O O . PRO A 1 82 ? -4.217 4.855 15.424 1.00 91.75 82 PRO A O 1
ATOM 686 N N . ILE A 1 83 ? -4.442 4.901 13.186 1.00 91.75 83 ILE A N 1
ATOM 687 C CA . ILE A 1 83 ? -5.530 5.884 13.108 1.00 91.75 83 ILE A CA 1
ATOM 688 C C . ILE A 1 83 ? -6.876 5.156 13.120 1.00 91.75 83 ILE A C 1
ATOM 690 O O . ILE A 1 83 ? -7.773 5.496 13.885 1.00 91.75 83 ILE A O 1
ATOM 694 N N . GLY A 1 84 ? -7.009 4.120 12.294 1.00 92.12 84 GLY A N 1
ATOM 695 C CA . GLY A 1 84 ? -8.231 3.331 12.183 1.00 92.12 84 GLY A CA 1
ATOM 696 C C . GLY A 1 84 ? -8.063 2.161 11.230 1.00 92.12 84 GLY A C 1
ATOM 697 O O . GLY A 1 84 ? -7.069 2.072 10.504 1.00 92.12 84 GLY A O 1
ATOM 698 N N . TYR A 1 85 ? -9.044 1.264 11.216 1.00 94.75 85 TYR A N 1
ATOM 699 C CA . TYR A 1 85 ? -9.040 0.127 10.302 1.00 94.75 85 TYR A CA 1
ATOM 700 C C . TYR A 1 85 ? -10.428 -0.182 9.745 1.00 94.75 85 TYR A C 1
ATOM 702 O O . TYR A 1 85 ? -11.465 0.222 10.286 1.00 94.75 85 TYR A O 1
ATOM 710 N N . GLU A 1 86 ? -10.441 -0.958 8.665 1.00 95.00 86 GLU A N 1
ATOM 711 C CA . GLU A 1 86 ? -11.660 -1.532 8.110 1.00 95.00 86 GLU A CA 1
ATOM 712 C C . GLU A 1 86 ? -11.440 -2.970 7.645 1.00 95.00 86 GLU A C 1
ATOM 714 O O . GLU A 1 86 ? -10.367 -3.318 7.141 1.00 95.00 86 GLU A O 1
ATOM 719 N N . LEU A 1 87 ? -12.466 -3.805 7.821 1.00 95.19 87 LEU A N 1
ATOM 720 C CA . LEU A 1 87 ? -12.464 -5.187 7.352 1.00 95.19 87 LEU A CA 1
ATOM 721 C C . LEU A 1 87 ? -13.285 -5.312 6.073 1.00 95.19 87 LEU A C 1
ATOM 723 O O . LEU A 1 87 ? -14.419 -4.846 5.987 1.00 95.19 87 LEU A O 1
ATOM 727 N N . PHE A 1 88 ? -12.719 -6.009 5.096 1.00 95.56 88 PHE A N 1
ATOM 728 C CA . PHE A 1 88 ? -13.344 -6.289 3.814 1.00 95.56 88 PHE A CA 1
ATOM 729 C C . PHE A 1 88 ? -13.431 -7.798 3.571 1.00 95.56 88 PHE A C 1
ATOM 731 O O . PHE A 1 88 ? -12.621 -8.563 4.114 1.00 95.56 88 PHE A O 1
ATOM 738 N N . PRO A 1 89 ? -14.368 -8.233 2.707 1.00 95.50 89 PRO A N 1
ATOM 739 C CA . PRO A 1 89 ? -14.455 -9.619 2.285 1.00 95.50 89 PRO A CA 1
ATOM 740 C C . PRO A 1 89 ? -13.121 -10.167 1.766 1.00 95.50 89 PRO A C 1
ATOM 742 O O . PRO A 1 89 ? -12.401 -9.455 1.064 1.00 95.50 89 PRO A O 1
ATOM 745 N N . GLY A 1 90 ? -12.798 -11.430 2.052 1.00 92.94 90 GLY A N 1
ATOM 746 C CA . GLY A 1 90 ? -11.509 -12.050 1.690 1.00 92.94 90 GLY A CA 1
ATOM 747 C C . GLY A 1 90 ? -11.134 -12.044 0.204 1.00 92.94 90 GLY A C 1
ATOM 748 O O . GLY A 1 90 ? -9.956 -12.163 -0.141 1.00 92.94 90 GLY A O 1
ATOM 749 N N . ASN A 1 91 ? -12.125 -11.883 -0.675 1.00 92.12 91 ASN A N 1
ATOM 750 C CA . ASN A 1 91 ? -11.977 -11.787 -2.127 1.00 92.12 91 ASN A CA 1
ATOM 751 C C . ASN A 1 91 ? -11.821 -10.337 -2.636 1.00 92.12 91 ASN A C 1
ATOM 753 O O . ASN A 1 91 ? -11.749 -10.107 -3.848 1.00 92.12 91 ASN A O 1
ATOM 757 N N . THR A 1 92 ? -11.814 -9.350 -1.733 1.00 91.12 92 THR A N 1
ATOM 758 C CA . THR A 1 92 ? -11.797 -7.932 -2.092 1.00 91.12 92 THR A CA 1
ATOM 759 C C . THR A 1 92 ? -10.473 -7.575 -2.743 1.00 91.12 92 THR A C 1
ATOM 761 O O . THR A 1 92 ? -9.402 -7.802 -2.191 1.00 91.12 92 THR A O 1
ATOM 764 N N . PHE A 1 93 ? -10.551 -6.980 -3.931 1.00 85.50 93 PHE A N 1
ATOM 765 C CA . PHE A 1 93 ? -9.380 -6.435 -4.602 1.00 85.50 93 PHE A CA 1
ATOM 766 C C . PHE A 1 93 ? -8.881 -5.185 -3.872 1.00 85.50 93 PHE A C 1
ATOM 768 O O . PHE A 1 93 ? -9.656 -4.240 -3.726 1.00 85.50 93 PHE A O 1
ATOM 775 N N . ASP A 1 94 ? -7.592 -5.150 -3.526 1.00 83.94 94 ASP A N 1
ATOM 776 C CA . ASP A 1 94 ? -6.891 -4.043 -2.857 1.00 83.94 94 ASP A CA 1
ATOM 777 C C . ASP A 1 94 ? -7.319 -2.670 -3.402 1.00 83.94 94 ASP A C 1
ATOM 779 O O . ASP A 1 94 ? -7.707 -1.774 -2.664 1.00 83.94 94 ASP A O 1
ATOM 783 N N . GLY A 1 95 ? -7.364 -2.496 -4.727 1.00 80.25 95 GLY A N 1
ATOM 784 C CA . GLY A 1 95 ? -7.734 -1.208 -5.318 1.00 80.25 95 GLY A CA 1
ATOM 785 C C . GLY A 1 95 ? -9.129 -0.691 -4.936 1.00 80.25 95 GLY A C 1
ATOM 786 O O . GLY A 1 95 ? -9.341 0.513 -4.999 1.00 80.25 95 GLY A O 1
ATOM 787 N N . LYS A 1 96 ? -10.075 -1.547 -4.532 1.00 83.12 96 LYS A N 1
ATOM 788 C CA . LYS A 1 96 ? -11.419 -1.121 -4.102 1.00 83.12 96 LYS A CA 1
ATOM 789 C C . LYS A 1 96 ? -11.470 -0.648 -2.648 1.00 83.12 96 LYS A C 1
ATOM 791 O O . LYS A 1 96 ? -12.432 0.020 -2.280 1.00 83.12 96 LYS A O 1
ATOM 796 N N . THR A 1 97 ? -10.473 -0.975 -1.829 1.00 88.44 97 THR A N 1
ATOM 797 C CA . THR A 1 97 ? -10.496 -0.669 -0.392 1.00 88.44 97 THR A CA 1
ATOM 798 C C . THR A 1 97 ? -10.147 0.794 -0.104 1.00 88.44 97 THR A C 1
ATOM 800 O O . THR A 1 97 ? -10.650 1.366 0.860 1.00 88.44 97 THR A O 1
ATOM 803 N N . MET A 1 98 ? -9.372 1.431 -0.992 1.00 88.38 98 MET A N 1
ATOM 804 C CA . MET A 1 98 ? -8.941 2.829 -0.860 1.00 88.38 98 MET A CA 1
ATOM 805 C C . MET A 1 98 ? -10.117 3.799 -0.703 1.00 88.38 98 MET A C 1
ATOM 807 O O . MET A 1 98 ? -10.090 4.647 0.176 1.00 88.38 98 MET A O 1
ATOM 811 N N . ILE A 1 99 ? -11.182 3.652 -1.500 1.00 87.69 99 ILE A N 1
ATOM 812 C CA . ILE A 1 99 ? -12.350 4.552 -1.441 1.00 87.69 99 ILE A CA 1
ATOM 813 C C . ILE A 1 99 ? -12.943 4.570 -0.028 1.00 87.69 99 ILE A C 1
ATOM 815 O O . ILE A 1 99 ? -13.249 5.632 0.508 1.00 87.69 99 ILE A O 1
ATOM 819 N N . LYS A 1 100 ? -13.046 3.396 0.603 1.00 89.00 100 LYS A N 1
ATOM 820 C CA . LYS A 1 100 ? -13.568 3.283 1.962 1.00 89.00 100 LYS A CA 1
ATOM 821 C C . LYS A 1 100 ? -12.627 3.909 2.990 1.00 89.00 100 LYS A C 1
ATOM 823 O O . LYS A 1 100 ? -13.103 4.539 3.927 1.00 89.00 100 LYS A O 1
ATOM 828 N N . ALA A 1 101 ? -11.316 3.784 2.797 1.00 87.56 101 ALA A N 1
ATOM 829 C CA . ALA A 1 101 ? -10.331 4.446 3.645 1.00 87.56 101 ALA A CA 1
ATOM 830 C C . ALA A 1 101 ? -10.467 5.980 3.592 1.00 87.56 101 ALA A C 1
ATOM 832 O O . ALA A 1 101 ? -10.480 6.621 4.640 1.00 87.56 101 ALA A O 1
ATOM 833 N N . LEU A 1 102 ? -10.669 6.554 2.397 1.00 88.56 102 LEU A N 1
ATOM 834 C CA . LEU A 1 102 ? -10.925 7.993 2.226 1.00 88.56 102 LEU A CA 1
ATOM 835 C C . LEU A 1 102 ? -12.204 8.437 2.943 1.00 88.56 102 LEU A C 1
ATOM 837 O O . LEU A 1 102 ? -12.200 9.442 3.646 1.00 88.56 102 LEU A O 1
ATOM 841 N N . GLU A 1 103 ? -13.292 7.672 2.809 1.00 89.25 103 GLU A N 1
ATOM 842 C CA . GLU A 1 103 ? -14.542 7.962 3.524 1.00 89.25 103 GLU A CA 1
ATOM 843 C C . GLU A 1 103 ? -14.364 7.941 5.046 1.00 89.25 103 GLU A C 1
ATOM 845 O O . GLU A 1 103 ? -14.991 8.735 5.743 1.00 89.25 103 GLU A O 1
ATOM 850 N N . ILE A 1 104 ? -13.546 7.022 5.570 1.00 87.44 104 ILE A N 1
ATOM 851 C CA . ILE A 1 104 ? -13.266 6.919 7.005 1.00 87.44 104 ILE A CA 1
ATOM 852 C C . ILE A 1 104 ? -12.491 8.154 7.485 1.00 87.44 104 ILE A C 1
ATOM 854 O O . ILE A 1 104 ? -12.873 8.744 8.495 1.00 87.44 104 ILE A O 1
ATOM 858 N N . LEU A 1 105 ? -11.455 8.580 6.755 1.00 87.44 105 LEU A N 1
ATOM 859 C CA . LEU A 1 105 ? -10.684 9.787 7.081 1.00 87.44 105 LEU A CA 1
ATOM 860 C C . LEU A 1 105 ? -11.576 11.036 7.137 1.00 87.44 105 LEU A C 1
ATOM 862 O O . LEU A 1 105 ? -11.552 11.765 8.128 1.00 87.44 105 LEU A O 1
ATOM 866 N N . GLU A 1 106 ? -12.414 11.231 6.119 1.00 87.81 106 GLU A N 1
ATOM 867 C CA . GLU A 1 106 ? -13.316 12.380 6.007 1.00 87.81 106 GLU A CA 1
ATOM 868 C C . GLU A 1 106 ? -14.434 12.340 7.063 1.00 87.81 106 GLU A C 1
ATOM 870 O O . GLU A 1 106 ? -14.621 13.286 7.824 1.00 87.81 106 GLU A O 1
ATOM 875 N N . LYS A 1 107 ? -15.195 11.239 7.135 1.00 87.94 107 LYS A N 1
ATOM 876 C CA . LYS A 1 107 ? -16.427 11.184 7.941 1.00 87.94 107 LYS A CA 1
ATOM 877 C C . LYS A 1 107 ? -16.174 10.854 9.405 1.00 87.94 107 LYS A C 1
ATOM 879 O O . LYS A 1 107 ? -16.812 11.449 10.270 1.00 87.94 107 LYS A O 1
ATOM 884 N N . ARG A 1 108 ? -15.294 9.885 9.686 1.00 86.56 108 ARG A N 1
ATOM 885 C CA . ARG A 1 108 ? -15.059 9.378 11.051 1.00 86.56 108 ARG A CA 1
ATOM 886 C C . ARG A 1 108 ? -14.045 10.242 11.790 1.00 86.56 108 ARG A C 1
ATOM 888 O O . ARG A 1 108 ? -14.260 10.562 12.953 1.00 86.56 108 ARG A O 1
ATOM 895 N N . PHE A 1 109 ? -12.971 10.642 11.111 1.00 86.19 109 PHE A N 1
ATOM 896 C CA . PHE A 1 109 ? -11.860 11.366 11.735 1.00 86.19 109 PHE A CA 1
ATOM 897 C C . PHE A 1 109 ? -11.823 12.866 11.412 1.00 86.19 109 PHE A C 1
ATOM 899 O O . PHE A 1 109 ? -11.031 13.586 12.014 1.00 86.19 109 PHE A O 1
ATOM 906 N N . LYS A 1 110 ? -12.700 13.356 10.519 1.00 84.62 110 LYS A N 1
ATOM 907 C CA . LYS A 1 110 ? -12.786 14.773 10.107 1.00 84.62 110 LYS A CA 1
ATOM 908 C C . LYS A 1 110 ? -11.456 15.330 9.584 1.00 84.62 110 LYS A C 1
ATOM 910 O O . LYS A 1 110 ? -11.155 16.511 9.749 1.00 84.62 110 LYS A O 1
ATOM 915 N N . ILE A 1 111 ? -10.659 14.469 8.957 1.00 84.44 111 ILE A N 1
ATOM 916 C CA . ILE A 1 111 ? -9.382 14.821 8.345 1.00 84.44 111 ILE A CA 1
ATOM 917 C C . ILE A 1 111 ? -9.655 15.187 6.890 1.00 84.44 111 ILE A C 1
ATOM 919 O O . ILE A 1 111 ? -10.033 14.319 6.110 1.00 84.44 111 ILE A O 1
ATOM 923 N N . ASN A 1 112 ? -9.435 16.445 6.512 1.00 76.44 112 ASN A N 1
ATOM 924 C CA . ASN A 1 112 ? -9.759 16.925 5.162 1.00 76.44 112 ASN A CA 1
ATOM 925 C C . ASN A 1 112 ? -8.529 17.142 4.270 1.00 76.44 112 ASN A C 1
ATOM 927 O O . ASN A 1 112 ? -8.662 17.087 3.056 1.00 76.44 112 ASN A O 1
ATOM 931 N N . ASN A 1 113 ? -7.338 17.323 4.853 1.00 81.12 113 ASN A N 1
ATOM 932 C CA . ASN A 1 113 ? -6.106 17.605 4.113 1.00 81.12 113 ASN A CA 1
ATOM 933 C C . ASN A 1 113 ? -4.977 16.700 4.619 1.00 81.12 113 ASN A C 1
ATOM 935 O O . ASN A 1 113 ? -4.428 16.950 5.687 1.00 81.12 113 ASN A O 1
ATOM 939 N N . VAL A 1 114 ? -4.650 15.655 3.858 1.00 89.88 114 VAL A N 1
ATOM 940 C CA . VAL A 1 114 ? -3.544 14.723 4.129 1.00 89.88 114 VAL A CA 1
ATOM 941 C C . VAL A 1 114 ? -2.899 14.241 2.852 1.00 89.88 114 VAL A C 1
ATOM 943 O O . VAL A 1 114 ? -3.545 14.182 1.807 1.00 89.88 114 VAL A O 1
ATOM 946 N N . ILE A 1 115 ? -1.644 13.823 2.973 1.00 91.06 115 ILE A N 1
ATOM 947 C CA . ILE A 1 115 ? -0.905 13.119 1.935 1.00 91.06 115 ILE A CA 1
ATOM 948 C C . ILE A 1 115 ? -1.005 11.616 2.198 1.00 91.06 115 ILE A C 1
ATOM 950 O O . ILE A 1 115 ? -0.536 11.119 3.223 1.00 91.06 115 ILE A O 1
ATOM 954 N N . ILE A 1 116 ? -1.597 10.880 1.263 1.00 92.38 116 ILE A N 1
ATOM 955 C CA . ILE A 1 116 ? -1.761 9.431 1.362 1.00 92.38 116 ILE A CA 1
ATOM 956 C C . ILE A 1 116 ? -0.574 8.725 0.724 1.00 92.38 116 ILE A C 1
ATOM 958 O O . ILE A 1 116 ? -0.329 8.843 -0.478 1.00 92.38 116 ILE A O 1
ATOM 962 N N . VAL A 1 117 ? 0.133 7.932 1.518 1.00 91.62 117 VAL A N 1
ATOM 963 C CA . VAL A 1 117 ? 1.254 7.120 1.054 1.00 91.62 117 VAL A CA 1
ATOM 964 C C . VAL A 1 117 ? 0.804 5.670 0.925 1.00 91.62 117 VAL A C 1
ATOM 966 O O . VAL A 1 117 ? 0.319 5.072 1.886 1.00 91.62 117 VAL A O 1
ATOM 969 N N . ALA A 1 118 ? 0.947 5.095 -0.270 1.00 87.00 118 ALA A N 1
ATOM 970 C CA . ALA A 1 118 ? 0.500 3.730 -0.539 1.00 87.00 118 ALA A CA 1
ATOM 971 C C . ALA A 1 118 ? 1.419 2.980 -1.511 1.00 87.00 118 ALA A C 1
ATOM 973 O O . ALA A 1 118 ? 2.031 3.558 -2.417 1.00 87.00 118 ALA A O 1
ATOM 974 N N . ASP A 1 119 ? 1.468 1.655 -1.352 1.00 79.50 119 ASP A N 1
ATOM 975 C CA . ASP A 1 119 ? 2.244 0.786 -2.231 1.00 79.50 119 ASP A CA 1
ATOM 976 C C . ASP A 1 119 ? 1.585 0.611 -3.619 1.00 79.50 119 ASP A C 1
ATOM 978 O O . ASP A 1 119 ? 0.400 0.856 -3.873 1.00 79.50 119 ASP A O 1
ATOM 982 N N . ARG A 1 120 ? 2.388 0.120 -4.559 1.00 71.56 120 ARG A N 1
ATOM 983 C CA . ARG A 1 120 ? 2.092 -0.159 -5.964 1.00 71.56 120 ARG A CA 1
ATOM 984 C C . ARG A 1 120 ? 0.849 -1.023 -6.206 1.00 71.56 120 ARG A C 1
ATOM 986 O O . ARG A 1 120 ? 0.319 -1.007 -7.326 1.00 71.56 120 ARG A O 1
ATOM 993 N N . GLY A 1 121 ? 0.454 -1.855 -5.240 1.00 67.50 121 GLY A N 1
ATOM 994 C CA . GLY A 1 121 ? -0.734 -2.715 -5.328 1.00 67.50 121 GLY A CA 1
ATOM 995 C C . GLY A 1 121 ? -2.043 -1.923 -5.292 1.00 67.50 121 GLY A C 1
ATOM 996 O O . GLY A 1 121 ? -2.970 -2.227 -6.044 1.00 67.50 121 GLY A O 1
ATOM 997 N N . LEU A 1 122 ? -2.061 -0.854 -4.495 1.00 70.06 122 LEU A N 1
ATOM 998 C CA . LEU A 1 122 ? -3.211 0.021 -4.259 1.00 70.06 122 LEU A CA 1
ATOM 999 C C . LEU A 1 122 ? -3.281 1.190 -5.245 1.00 70.06 122 LEU A C 1
ATOM 1001 O O . LEU A 1 122 ? -4.346 1.781 -5.448 1.00 70.06 122 LEU A O 1
ATOM 1005 N N . ASN A 1 123 ? -2.160 1.476 -5.908 1.00 70.69 123 ASN A N 1
ATOM 1006 C CA . ASN A 1 123 ? -2.045 2.509 -6.922 1.00 70.69 123 ASN A CA 1
ATOM 1007 C C . ASN A 1 123 ? -2.697 2.085 -8.253 1.00 70.69 123 ASN A C 1
ATOM 1009 O O . ASN A 1 123 ? -2.092 1.414 -9.100 1.00 70.69 123 ASN A O 1
ATOM 1013 N N . ASN A 1 124 ? -3.944 2.511 -8.453 1.00 81.06 124 ASN A N 1
ATOM 1014 C CA . ASN A 1 124 ? -4.580 2.541 -9.762 1.00 81.06 124 ASN A CA 1
ATOM 1015 C C . ASN A 1 124 ? -5.038 3.971 -10.085 1.00 81.06 124 ASN A C 1
ATOM 1017 O O . ASN A 1 124 ? -5.328 4.758 -9.189 1.00 81.06 124 ASN A O 1
ATOM 1021 N N . LYS A 1 125 ? -5.146 4.294 -11.377 1.00 86.56 125 LYS A N 1
ATOM 1022 C CA . LYS A 1 125 ? -5.452 5.658 -11.831 1.00 86.56 125 LYS A CA 1
ATOM 1023 C C . LYS A 1 125 ? -6.787 6.204 -11.302 1.00 86.56 125 LYS A C 1
ATOM 1025 O O . LYS A 1 125 ? -6.904 7.399 -11.062 1.00 86.56 125 LYS A O 1
ATOM 1030 N N . LYS A 1 126 ? -7.780 5.333 -11.078 1.00 87.25 126 LYS A N 1
ATOM 1031 C CA . LYS A 1 126 ? -9.073 5.734 -10.501 1.00 87.25 126 LYS A CA 1
ATOM 1032 C C . LYS A 1 126 ? -8.934 6.112 -9.030 1.00 87.25 126 LYS A C 1
ATOM 1034 O O . LYS A 1 126 ? -9.511 7.105 -8.614 1.00 87.25 126 LYS A O 1
ATOM 1039 N N . ASN A 1 127 ? -8.132 5.367 -8.269 1.00 88.56 127 ASN A N 1
ATOM 1040 C CA . ASN A 1 127 ? -7.841 5.687 -6.873 1.00 88.56 127 ASN A CA 1
ATOM 1041 C C . ASN A 1 127 ? -7.129 7.030 -6.757 1.00 88.56 127 ASN A C 1
ATOM 1043 O O . ASN A 1 127 ? -7.543 7.834 -5.936 1.00 88.56 127 ASN A O 1
ATOM 1047 N N . LEU A 1 128 ? -6.136 7.305 -7.611 1.00 90.00 128 LEU A N 1
ATOM 1048 C CA . LEU A 1 128 ? -5.459 8.608 -7.617 1.00 90.00 128 LEU A CA 1
ATOM 1049 C C . LEU A 1 128 ? -6.445 9.750 -7.857 1.00 90.00 128 LEU A C 1
ATOM 1051 O O . LEU A 1 128 ? -6.445 10.719 -7.108 1.00 90.00 128 LEU A O 1
ATOM 1055 N N . LYS A 1 129 ? -7.357 9.586 -8.822 1.00 90.38 129 LYS A N 1
ATOM 1056 C CA . LYS A 1 129 ? -8.427 10.560 -9.052 1.00 90.38 129 LYS A CA 1
ATOM 1057 C C . LYS A 1 129 ? -9.332 10.731 -7.832 1.00 90.38 129 LYS A C 1
ATOM 1059 O O . LYS A 1 129 ? -9.672 11.849 -7.483 1.00 90.38 129 LYS A O 1
ATOM 1064 N N . HIS A 1 130 ? -9.733 9.642 -7.179 1.00 89.56 130 HIS A N 1
ATOM 1065 C CA . HIS A 1 130 ? -10.583 9.724 -5.989 1.00 89.56 130 HIS A CA 1
ATOM 1066 C C . HIS A 1 130 ? -9.899 10.441 -4.824 1.00 89.56 130 HIS A C 1
ATOM 1068 O O . HIS A 1 130 ? -10.567 11.176 -4.104 1.00 89.56 130 HIS A O 1
ATOM 1074 N N . ILE A 1 131 ? -8.587 10.251 -4.663 1.00 90.62 131 ILE A N 1
ATOM 1075 C CA . ILE A 1 131 ? -7.787 10.975 -3.673 1.00 90.62 131 ILE A CA 1
ATOM 1076 C C . ILE A 1 131 ? -7.806 12.476 -4.001 1.00 90.62 131 ILE A C 1
ATOM 1078 O O . ILE A 1 131 ? -8.197 13.276 -3.152 1.00 90.62 131 ILE A O 1
ATOM 1082 N N . THR A 1 132 ? -7.503 12.854 -5.249 1.00 90.31 132 THR A N 1
ATOM 1083 C CA . THR A 1 132 ? -7.477 14.269 -5.663 1.00 90.31 132 THR A CA 1
ATOM 1084 C C . THR A 1 132 ? -8.852 14.932 -5.641 1.00 90.31 132 THR A C 1
ATOM 1086 O O . THR A 1 132 ? -8.968 16.079 -5.228 1.00 90.31 132 THR A O 1
ATOM 1089 N N . ASP A 1 133 ? -9.914 14.219 -6.038 1.00 89.75 133 ASP A N 1
ATOM 1090 C CA . ASP A 1 133 ? -11.298 14.721 -6.017 1.00 89.75 133 ASP A CA 1
ATOM 1091 C C . ASP A 1 133 ? -11.756 15.071 -4.590 1.00 89.75 133 ASP A C 1
ATOM 1093 O O . ASP A 1 133 ? -12.638 15.906 -4.405 1.00 89.75 133 ASP A O 1
ATOM 1097 N N . LYS A 1 134 ? -11.172 14.412 -3.583 1.00 88.38 134 LYS A N 1
ATOM 1098 C CA . LYS A 1 134 ? -11.436 14.644 -2.159 1.00 88.38 134 LYS A CA 1
ATOM 1099 C C . LYS A 1 134 ? -10.557 15.739 -1.546 1.00 88.38 134 LYS A C 1
ATOM 1101 O O . LYS A 1 134 ? -10.733 16.041 -0.373 1.00 88.38 134 LYS A O 1
ATOM 1106 N N . GLY A 1 135 ? -9.644 16.334 -2.317 1.00 89.06 135 GLY A N 1
ATOM 1107 C CA . GLY A 1 135 ? -8.709 17.355 -1.836 1.00 89.06 135 GLY A CA 1
ATOM 1108 C C . GLY A 1 135 ? -7.480 16.799 -1.112 1.00 89.06 135 GLY A C 1
ATOM 1109 O O . GLY A 1 135 ? -6.695 17.570 -0.569 1.00 89.06 135 GLY A O 1
ATOM 1110 N N . TYR A 1 136 ? -7.285 15.478 -1.116 1.00 92.06 136 TYR A N 1
ATOM 1111 C CA . TYR A 1 136 ? -6.111 14.848 -0.523 1.00 92.06 136 TYR A CA 1
ATOM 1112 C C . TYR A 1 136 ? -4.933 14.815 -1.502 1.00 92.06 136 TYR A C 1
ATOM 1114 O O . TYR A 1 136 ? -5.107 14.718 -2.721 1.00 92.06 136 TYR A O 1
ATOM 1122 N N . GLY A 1 137 ? -3.728 14.823 -0.940 1.00 92.81 137 GLY A N 1
ATOM 1123 C CA . GLY A 1 137 ? -2.491 14.538 -1.649 1.00 92.81 137 GLY A CA 1
ATOM 1124 C C . GLY A 1 137 ? -2.177 13.044 -1.684 1.00 92.81 137 GLY A C 1
ATOM 1125 O O . GLY A 1 137 ? -2.744 12.254 -0.925 1.00 92.81 137 GLY A O 1
ATOM 1126 N N . TYR A 1 138 ? -1.235 12.624 -2.525 1.00 93.44 138 TYR A N 1
ATOM 1127 C CA . TYR A 1 138 ? -0.705 11.262 -2.493 1.00 93.44 138 TYR A CA 1
ATOM 1128 C C . TYR A 1 138 ? 0.770 11.179 -2.858 1.00 93.44 138 TYR A C 1
ATOM 1130 O O . TYR A 1 138 ? 1.270 11.956 -3.664 1.00 93.44 138 TYR A O 1
ATOM 1138 N N . ILE A 1 139 ? 1.428 10.145 -2.332 1.00 93.50 139 ILE A N 1
ATOM 1139 C CA . ILE A 1 139 ? 2.762 9.691 -2.726 1.00 93.50 139 ILE A CA 1
ATOM 1140 C C . ILE A 1 139 ? 2.687 8.177 -2.941 1.00 93.50 139 ILE A C 1
ATOM 1142 O O . ILE A 1 139 ? 2.447 7.405 -2.015 1.00 93.50 139 ILE A O 1
ATOM 1146 N N . VAL A 1 140 ? 2.888 7.719 -4.172 1.00 92.06 140 VAL A N 1
ATOM 1147 C CA . VAL A 1 140 ? 2.692 6.311 -4.544 1.00 92.06 140 VAL A CA 1
ATOM 1148 C C . VAL A 1 140 ? 3.823 5.786 -5.413 1.00 92.06 140 VAL A C 1
ATOM 1150 O O . VAL A 1 140 ? 4.448 6.507 -6.187 1.00 92.06 140 VAL A O 1
ATOM 1153 N N . ALA A 1 141 ? 4.056 4.479 -5.352 1.00 89.56 141 ALA A N 1
ATOM 1154 C CA . ALA A 1 141 ? 5.012 3.824 -6.234 1.00 89.56 141 ALA A CA 1
ATOM 1155 C C . ALA A 1 141 ? 4.579 3.924 -7.707 1.00 89.56 141 ALA A C 1
ATOM 1157 O O . ALA A 1 141 ? 3.498 3.453 -8.085 1.00 89.56 141 ALA A O 1
ATOM 1158 N N . SER A 1 142 ? 5.456 4.446 -8.563 1.00 88.38 142 SER A N 1
ATOM 1159 C CA . SER A 1 142 ? 5.249 4.513 -10.007 1.00 88.38 142 SER A CA 1
ATOM 1160 C C . SER A 1 142 ? 5.801 3.289 -10.724 1.00 88.38 142 SER A C 1
ATOM 1162 O O . SER A 1 142 ? 6.897 2.777 -10.477 1.00 88.38 142 SER A O 1
ATOM 1164 N N . ARG A 1 143 ? 5.033 2.815 -11.701 1.00 84.94 143 ARG A N 1
ATOM 1165 C CA . ARG A 1 143 ? 5.432 1.713 -12.573 1.00 84.94 143 ARG A CA 1
ATOM 1166 C C . ARG A 1 143 ? 6.151 2.267 -13.801 1.00 84.94 143 ARG A C 1
ATOM 1168 O O . ARG A 1 143 ? 5.554 2.325 -14.872 1.00 84.94 143 ARG A O 1
ATOM 1175 N N . LEU A 1 144 ? 7.450 2.558 -13.685 1.00 85.44 144 LEU A N 1
ATOM 1176 C CA . LEU A 1 144 ? 8.271 3.058 -14.808 1.00 85.44 144 LEU A CA 1
ATOM 1177 C C . LEU A 1 144 ? 8.103 2.214 -16.090 1.00 85.44 144 LEU A C 1
ATOM 1179 O O . LEU A 1 144 ? 7.973 2.732 -17.193 1.00 85.44 144 LEU A O 1
ATOM 1183 N N . LYS A 1 145 ? 7.984 0.886 -15.950 1.00 83.12 145 LYS A N 1
ATOM 1184 C CA . LYS A 1 145 ? 7.770 -0.055 -17.070 1.00 83.12 145 LYS A CA 1
ATOM 1185 C C . LYS A 1 145 ? 6.447 0.136 -17.826 1.00 83.12 145 LYS A C 1
ATOM 1187 O O . LYS A 1 145 ? 6.345 -0.316 -18.965 1.00 83.12 145 LYS A O 1
ATOM 1192 N N . SER A 1 146 ? 5.430 0.740 -17.217 1.00 83.00 146 SER A N 1
ATOM 1193 C CA . SER A 1 146 ? 4.138 1.009 -17.864 1.00 83.00 146 SER A CA 1
ATOM 1194 C C . SER A 1 146 ? 3.965 2.455 -18.318 1.00 83.00 146 SER A C 1
ATOM 1196 O O . SER A 1 146 ? 2.938 2.757 -18.920 1.00 83.00 146 SER A O 1
ATOM 1198 N N . LEU A 1 147 ? 4.933 3.334 -18.051 1.00 85.50 147 LEU A N 1
ATOM 1199 C CA . LEU A 1 147 ? 4.896 4.702 -18.557 1.00 85.50 147 LEU A CA 1
ATOM 1200 C C . LEU A 1 147 ? 5.150 4.737 -20.077 1.00 85.50 147 LEU A C 1
ATOM 1202 O O . LEU A 1 147 ? 5.774 3.813 -20.623 1.00 85.50 147 LEU A O 1
ATOM 1206 N N . PRO A 1 148 ? 4.672 5.788 -20.774 1.00 86.94 148 PRO A N 1
ATOM 1207 C CA . PRO A 1 148 ? 4.978 6.004 -22.183 1.00 86.94 148 PRO A CA 1
ATOM 1208 C C . PRO A 1 148 ? 6.487 6.031 -22.425 1.00 86.94 148 PRO A C 1
ATOM 1210 O O . PRO A 1 148 ? 7.247 6.538 -21.602 1.00 86.94 148 PRO A O 1
ATOM 1213 N N . ARG A 1 149 ? 6.926 5.514 -23.577 1.00 85.94 149 ARG A N 1
ATOM 1214 C CA . ARG A 1 149 ? 8.354 5.374 -23.896 1.00 85.94 149 ARG A CA 1
ATOM 1215 C C . ARG A 1 149 ? 9.121 6.697 -23.788 1.00 85.94 149 ARG A C 1
ATOM 1217 O O . ARG A 1 149 ? 10.183 6.699 -23.187 1.00 85.94 149 ARG A O 1
ATOM 1224 N N . ALA A 1 150 ? 8.538 7.793 -24.273 1.00 87.25 150 ALA A N 1
ATOM 1225 C CA . ALA A 1 150 ? 9.130 9.128 -24.183 1.00 87.25 150 ALA A CA 1
ATOM 1226 C C . ALA A 1 150 ? 9.359 9.583 -22.729 1.00 87.25 150 ALA A C 1
ATOM 1228 O O . ALA A 1 150 ? 10.402 10.140 -22.411 1.00 87.25 150 ALA A O 1
ATOM 1229 N N . VAL A 1 151 ? 8.415 9.289 -21.824 1.00 87.00 151 VAL A N 1
ATOM 1230 C CA . VAL A 1 151 ? 8.550 9.615 -20.393 1.00 87.00 151 VAL A CA 1
ATOM 1231 C C . VAL A 1 151 ? 9.661 8.782 -19.762 1.00 87.00 151 VAL A C 1
ATOM 1233 O O . VAL A 1 151 ? 10.448 9.306 -18.986 1.00 87.00 151 VAL A O 1
ATOM 1236 N N . VAL A 1 152 ? 9.751 7.496 -20.112 1.00 87.88 152 VAL A N 1
ATOM 1237 C CA . VAL A 1 152 ? 10.814 6.613 -19.612 1.00 87.88 152 VAL A CA 1
ATOM 1238 C C . VAL A 1 152 ? 12.185 7.051 -20.114 1.00 87.88 152 VAL A C 1
ATOM 1240 O O . VAL A 1 152 ? 13.127 7.051 -19.339 1.00 87.88 152 VAL A O 1
ATOM 1243 N N . GLU A 1 153 ? 12.316 7.419 -21.387 1.00 88.00 153 GLU A N 1
ATOM 1244 C CA . GLU A 1 153 ? 13.593 7.882 -21.942 1.00 88.00 153 GLU A CA 1
ATOM 1245 C C . GLU A 1 153 ? 14.056 9.164 -21.232 1.00 88.00 153 GLU A C 1
ATOM 1247 O O . GLU A 1 153 ? 15.163 9.176 -20.701 1.00 88.00 153 GLU A O 1
ATOM 1252 N N . LYS A 1 154 ? 13.165 10.151 -21.053 1.00 87.44 154 LYS A N 1
ATOM 1253 C CA . LYS A 1 154 ? 13.450 11.372 -20.277 1.00 87.44 154 LYS A CA 1
ATOM 1254 C C . LYS A 1 154 ? 13.783 11.093 -18.803 1.00 87.44 154 LYS A C 1
ATOM 1256 O O . LYS A 1 154 ? 14.650 11.733 -18.207 1.00 87.44 154 LYS A O 1
ATOM 1261 N N . ALA A 1 155 ? 13.112 10.111 -18.201 1.00 86.31 155 ALA A N 1
ATOM 1262 C CA . ALA A 1 155 ? 13.358 9.692 -16.822 1.00 86.31 155 ALA A CA 1
ATOM 1263 C C . ALA A 1 155 ? 14.749 9.065 -16.617 1.00 86.31 155 ALA A C 1
ATOM 1265 O O . ALA A 1 155 ? 15.290 9.123 -15.516 1.00 86.31 155 ALA A O 1
ATOM 1266 N N . LEU A 1 156 ? 15.311 8.453 -17.663 1.00 86.75 156 LEU A N 1
ATOM 1267 C CA . LEU A 1 156 ? 16.588 7.737 -17.621 1.00 86.75 156 LEU A CA 1
ATOM 1268 C C . LEU A 1 156 ? 17.774 8.557 -18.142 1.00 86.75 156 LEU A C 1
ATOM 1270 O O . LEU A 1 156 ? 18.908 8.092 -18.052 1.00 86.75 156 LEU A O 1
ATOM 1274 N N . GLU A 1 157 ? 17.536 9.752 -18.683 1.00 87.19 157 GLU A N 1
ATOM 1275 C CA . GLU A 1 157 ? 18.602 10.685 -19.055 1.00 87.19 157 GLU A CA 1
ATOM 1276 C C . GLU A 1 157 ? 19.509 10.973 -17.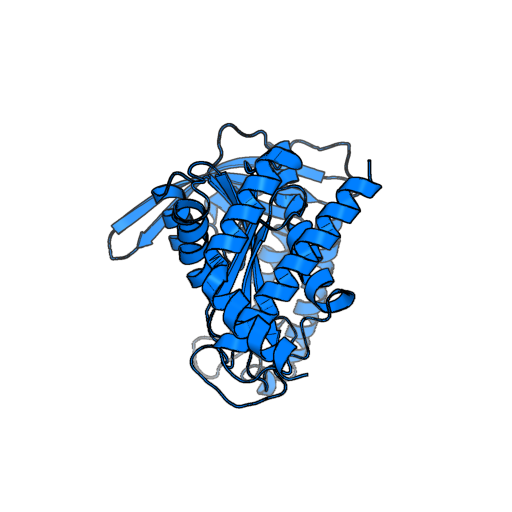844 1.00 87.19 157 GLU A C 1
ATOM 1278 O O . GLU A 1 157 ? 18.983 11.356 -16.793 1.00 87.19 157 GLU A O 1
ATOM 1283 N N . PRO A 1 158 ? 20.845 10.824 -17.976 1.00 78.75 158 PRO A N 1
ATOM 1284 C CA . PRO A 1 158 ? 21.793 11.046 -16.877 1.00 78.75 158 PRO A CA 1
ATOM 1285 C C . PRO A 1 158 ? 21.746 12.464 -16.295 1.00 78.75 158 PRO A C 1
ATOM 1287 O O . PRO A 1 158 ? 22.085 12.681 -15.133 1.00 78.75 158 PRO A O 1
ATOM 1290 N N . GLU A 1 159 ? 21.322 13.432 -17.103 1.00 80.69 159 GLU A N 1
ATOM 1291 C CA . GLU A 1 159 ? 21.191 14.831 -16.719 1.00 80.69 159 GLU A CA 1
ATOM 1292 C C . GLU A 1 159 ? 20.040 15.033 -15.720 1.00 80.69 159 GLU A C 1
ATOM 1294 O O . GLU A 1 159 ? 18.943 14.483 -15.870 1.00 80.69 159 GLU A O 1
ATOM 1299 N N . GLY A 1 160 ? 20.282 15.856 -14.696 1.00 80.88 160 GLY A N 1
ATOM 1300 C CA . GLY A 1 160 ? 19.280 16.224 -13.690 1.00 80.88 160 GLY A CA 1
ATOM 1301 C C . GLY A 1 160 ? 19.189 15.291 -12.480 1.00 80.88 160 GLY A C 1
ATOM 1302 O O . GLY A 1 160 ? 18.288 15.469 -11.663 1.00 80.88 160 GLY A O 1
ATOM 1303 N N . PHE A 1 161 ? 20.098 14.322 -12.336 1.00 86.56 161 PHE A N 1
ATOM 1304 C CA . PHE A 1 161 ? 20.226 13.551 -11.099 1.00 86.56 161 PHE A CA 1
ATOM 1305 C C . PHE A 1 161 ? 21.044 14.314 -10.055 1.00 86.56 161 PHE A C 1
ATOM 1307 O O . PHE A 1 161 ? 22.191 14.690 -10.291 1.00 86.56 161 PHE A O 1
ATOM 1314 N N . THR A 1 162 ? 20.464 14.507 -8.875 1.00 87.31 162 THR A N 1
ATOM 1315 C CA . THR A 1 162 ? 21.137 15.069 -7.703 1.00 87.31 162 THR A CA 1
ATOM 1316 C C . THR A 1 162 ? 21.560 13.933 -6.767 1.00 87.31 162 THR A C 1
ATOM 1318 O O . THR A 1 162 ? 20.699 13.147 -6.356 1.00 87.31 162 THR A O 1
ATOM 1321 N N . PRO A 1 163 ? 22.856 13.799 -6.429 1.00 85.38 163 PRO A N 1
ATOM 1322 C CA . PRO A 1 163 ? 23.313 12.801 -5.468 1.00 85.38 163 PRO A CA 1
ATOM 1323 C C . PRO A 1 163 ? 22.847 13.152 -4.048 1.00 85.38 163 PRO A C 1
ATOM 1325 O O . PRO A 1 163 ? 22.773 14.323 -3.674 1.00 85.38 163 PRO A O 1
ATOM 1328 N N . ILE A 1 164 ? 22.553 12.130 -3.247 1.00 80.62 164 ILE A N 1
ATOM 1329 C CA . ILE A 1 164 ? 22.316 12.250 -1.807 1.00 80.62 164 ILE A CA 1
ATOM 1330 C C . ILE A 1 164 ? 23.494 11.581 -1.101 1.00 80.62 164 ILE A C 1
ATOM 1332 O O . ILE A 1 164 ? 23.633 10.362 -1.145 1.00 80.62 164 ILE A O 1
ATOM 1336 N N . SER A 1 165 ? 24.343 12.383 -0.460 1.00 59.78 165 SER A N 1
ATOM 1337 C CA . SER A 1 165 ? 25.597 11.938 0.162 1.00 59.78 165 SER A CA 1
ATOM 1338 C C . SER A 1 165 ? 25.444 11.219 1.512 1.00 59.78 165 SER A C 1
ATOM 1340 O O . SER A 1 165 ? 26.434 10.718 2.025 1.00 59.78 165 SER A O 1
ATOM 1342 N N . ASP A 1 166 ? 24.228 11.092 2.054 1.00 57.25 166 ASP A N 1
ATOM 1343 C CA . ASP A 1 166 ? 23.974 10.560 3.406 1.00 57.25 166 ASP A CA 1
ATOM 1344 C C . ASP A 1 166 ? 23.050 9.333 3.399 1.00 57.25 166 ASP A C 1
ATOM 1346 O O . ASP A 1 166 ? 22.018 9.311 4.069 1.00 57.25 166 ASP A O 1
ATOM 1350 N N . THR A 1 167 ? 23.365 8.304 2.607 1.00 58.56 167 THR A N 1
ATOM 1351 C CA . THR A 1 167 ? 22.572 7.064 2.632 1.00 58.56 167 THR A CA 1
ATOM 1352 C C . THR A 1 167 ? 23.441 5.828 2.835 1.00 58.56 167 THR A C 1
ATOM 1354 O O . THR A 1 167 ? 24.486 5.670 2.207 1.00 58.56 167 THR A O 1
ATOM 1357 N N . GLU A 1 168 ? 22.964 4.892 3.661 1.00 57.69 168 GLU A N 1
ATOM 1358 C CA . GLU A 1 168 ? 23.546 3.546 3.814 1.00 57.69 168 GLU A CA 1
ATOM 1359 C C . GLU A 1 168 ? 23.500 2.722 2.504 1.00 57.69 168 GLU A C 1
ATOM 1361 O O . GLU A 1 168 ? 24.042 1.618 2.422 1.00 57.69 168 GLU A O 1
ATOM 1366 N N . GLU A 1 169 ? 22.824 3.224 1.463 1.00 54.47 169 GLU A N 1
ATOM 1367 C CA . GLU A 1 169 ? 22.632 2.547 0.179 1.00 54.47 169 GLU A CA 1
ATOM 1368 C C . GLU A 1 169 ? 23.767 2.766 -0.840 1.00 54.47 169 GLU A C 1
ATOM 1370 O O . GLU A 1 169 ? 23.723 2.161 -1.918 1.00 54.47 169 GLU A O 1
ATOM 1375 N N . GLY A 1 170 ? 24.796 3.550 -0.498 1.00 64.88 170 GLY A N 1
ATOM 1376 C CA . GLY A 1 170 ? 25.904 3.905 -1.394 1.00 64.88 170 GLY A CA 1
ATOM 1377 C C . GLY A 1 170 ? 25.542 5.068 -2.323 1.00 64.88 170 GLY A C 1
ATOM 1378 O O . GLY A 1 170 ? 24.886 6.011 -1.891 1.00 64.88 170 GLY A O 1
ATOM 1379 N N . ASP A 1 171 ? 25.951 4.999 -3.599 1.00 75.00 171 ASP A N 1
ATOM 1380 C CA . ASP A 1 171 ? 25.575 5.985 -4.627 1.00 75.00 171 ASP A CA 1
ATOM 1381 C C . ASP A 1 171 ? 24.052 5.995 -4.834 1.00 75.00 171 ASP A C 1
ATOM 1383 O O . ASP A 1 171 ? 23.502 5.166 -5.575 1.00 75.00 171 ASP A O 1
ATOM 1387 N N . PHE A 1 172 ? 23.381 6.932 -4.168 1.00 85.94 172 PHE A N 1
ATOM 1388 C CA . PHE A 1 172 ? 21.953 7.189 -4.287 1.00 85.94 172 PHE A CA 1
ATOM 1389 C C . PHE A 1 172 ? 21.734 8.572 -4.891 1.00 85.94 172 PHE A C 1
ATOM 1391 O O . PHE A 1 172 ? 22.285 9.570 -4.424 1.00 85.94 172 PHE A O 1
ATOM 1398 N N . SER A 1 173 ? 20.911 8.654 -5.928 1.00 89.00 173 SER A N 1
ATOM 1399 C CA . SER A 1 173 ? 20.565 9.922 -6.563 1.00 89.00 173 SER A CA 1
ATOM 1400 C C . SER A 1 173 ? 19.090 9.976 -6.916 1.00 89.00 173 SER A C 1
ATOM 1402 O O . SER A 1 173 ? 18.425 8.945 -7.048 1.00 89.00 173 SER A O 1
ATOM 1404 N N . PHE A 1 174 ? 18.563 11.188 -7.064 1.00 91.69 174 PHE A N 1
ATOM 1405 C CA . PHE A 1 174 ? 17.185 11.399 -7.485 1.00 91.69 174 PHE A CA 1
ATOM 1406 C C . PHE A 1 174 ? 17.077 12.467 -8.571 1.00 91.69 174 PHE A C 1
ATOM 1408 O O . PHE A 1 174 ? 17.904 13.369 -8.655 1.00 91.69 174 PHE A O 1
ATOM 1415 N N . LYS A 1 175 ? 16.028 12.369 -9.381 1.00 92.12 175 LYS A N 1
ATOM 1416 C CA . LYS A 1 175 ? 15.634 13.322 -10.418 1.00 92.12 175 LYS A CA 1
ATOM 1417 C C . LYS A 1 175 ? 14.139 13.561 -10.294 1.00 92.12 175 LYS A C 1
ATOM 1419 O O . LYS A 1 175 ? 13.378 12.608 -10.143 1.00 92.12 175 LYS A O 1
ATOM 1424 N N . VAL A 1 176 ? 13.711 14.814 -10.365 1.00 92.06 176 VAL A N 1
ATOM 1425 C CA . VAL A 1 176 ? 12.286 15.170 -10.361 1.00 92.06 176 VAL A CA 1
ATOM 1426 C C . VAL A 1 176 ? 11.910 15.719 -11.722 1.00 92.06 176 VAL A C 1
ATOM 1428 O O . VAL A 1 176 ? 12.663 16.484 -12.321 1.00 92.06 176 VAL A O 1
ATOM 1431 N N . MET A 1 177 ? 10.758 15.300 -12.229 1.00 91.06 177 MET A N 1
ATOM 1432 C CA . MET A 1 177 ? 10.207 15.817 -13.472 1.00 91.06 177 MET A CA 1
ATOM 1433 C C . MET A 1 177 ? 8.689 15.923 -13.391 1.00 91.06 177 MET A C 1
ATOM 1435 O O . MET A 1 177 ? 8.037 15.066 -12.795 1.00 91.06 177 MET A O 1
ATOM 1439 N N . ASP A 1 178 ? 8.132 16.927 -14.058 1.00 90.12 178 ASP A N 1
ATOM 1440 C CA . ASP A 1 178 ? 6.686 17.039 -14.218 1.00 90.12 178 ASP A CA 1
ATOM 1441 C C . ASP A 1 178 ? 6.155 15.900 -15.094 1.00 90.12 178 ASP A C 1
ATOM 1443 O O . ASP A 1 178 ? 6.749 15.518 -16.115 1.00 90.12 178 ASP A O 1
ATOM 1447 N N . HIS A 1 179 ? 5.012 15.351 -14.699 1.00 88.94 179 HIS A N 1
ATOM 1448 C CA . HIS A 1 179 ? 4.360 14.251 -15.380 1.00 88.94 179 HIS A CA 1
ATOM 1449 C C . HIS A 1 179 ? 2.840 14.410 -15.373 1.00 88.94 179 HIS A C 1
ATOM 1451 O O . HIS A 1 179 ? 2.184 14.329 -14.343 1.00 88.94 179 HIS A O 1
ATOM 1457 N N . LYS A 1 180 ? 2.249 14.514 -16.564 1.00 88.06 180 LYS A N 1
ATOM 1458 C CA . LYS A 1 180 ? 0.795 14.436 -16.712 1.00 88.06 180 LYS A CA 1
ATOM 1459 C C . LYS A 1 180 ? 0.351 12.997 -16.916 1.00 88.06 180 LYS A C 1
ATOM 1461 O O . LYS A 1 180 ? 0.650 12.373 -17.940 1.00 88.06 180 LYS A O 1
ATOM 1466 N N . ASN A 1 181 ? -0.405 12.477 -15.959 1.00 85.62 181 ASN A N 1
ATOM 1467 C CA . ASN A 1 181 ? -0.979 11.147 -16.038 1.00 85.62 181 ASN A CA 1
ATOM 1468 C C . ASN A 1 181 ? -2.364 11.217 -16.683 1.00 85.62 181 ASN A C 1
ATOM 1470 O O . ASN A 1 181 ? -3.368 11.523 -16.042 1.00 85.62 181 ASN A O 1
ATOM 1474 N N . VAL A 1 182 ? -2.406 10.906 -17.978 1.00 86.75 182 VAL A N 1
ATOM 1475 C CA . VAL A 1 182 ? -3.638 10.921 -18.772 1.00 86.75 182 VAL A CA 1
ATOM 1476 C C . VAL A 1 182 ? -4.244 9.520 -18.847 1.00 86.75 182 VAL A C 1
ATOM 1478 O O . VAL A 1 182 ? -3.557 8.521 -19.118 1.00 86.75 182 VAL A O 1
ATOM 1481 N N . PHE A 1 183 ? -5.548 9.414 -18.603 1.00 86.56 183 PHE A N 1
ATOM 1482 C CA . PHE A 1 183 ? -6.294 8.171 -18.785 1.00 86.56 183 PHE A CA 1
ATOM 1483 C C . PHE A 1 183 ? -7.771 8.403 -19.071 1.00 86.56 183 PHE A C 1
ATOM 1485 O O . PHE A 1 183 ? -8.322 9.458 -18.789 1.00 86.56 183 PHE A O 1
ATOM 1492 N N . LYS A 1 184 ? -8.419 7.381 -19.636 1.00 85.56 184 LYS A N 1
ATOM 1493 C CA . LYS A 1 184 ? -9.861 7.390 -19.871 1.00 85.56 184 LYS A CA 1
ATOM 1494 C C . LYS A 1 184 ? -10.576 6.652 -18.747 1.00 85.56 184 LYS A C 1
ATOM 1496 O O . LYS A 1 184 ? -10.245 5.497 -18.476 1.00 85.56 184 LYS A O 1
ATOM 1501 N N . ASP A 1 185 ? -11.579 7.282 -18.148 1.00 83.94 185 ASP A N 1
ATOM 1502 C CA . ASP A 1 185 ? -12.551 6.616 -17.279 1.00 83.94 185 ASP A CA 1
ATOM 1503 C C . ASP A 1 185 ? -13.969 6.993 -17.708 1.00 83.94 185 ASP A C 1
ATOM 1505 O O . ASP A 1 185 ? -14.260 8.158 -17.959 1.00 83.94 185 ASP A O 1
ATOM 1509 N N . LYS A 1 186 ? -14.845 5.992 -17.850 1.00 81.69 186 LYS A N 1
ATOM 1510 C CA . LYS A 1 186 ? -16.246 6.162 -18.291 1.00 81.69 186 LYS A CA 1
ATOM 1511 C C . LYS A 1 186 ? -16.427 7.067 -19.530 1.00 81.69 186 LYS A C 1
ATOM 1513 O O . LYS A 1 186 ? -17.399 7.803 -19.630 1.00 81.69 186 LYS A O 1
ATOM 1518 N N . GLY A 1 187 ? -15.486 7.013 -20.477 1.00 80.38 187 GLY A N 1
ATOM 1519 C CA . GLY A 1 187 ? -15.525 7.804 -21.714 1.00 80.38 187 GLY A CA 1
ATOM 1520 C C . GLY A 1 187 ? -14.967 9.228 -21.601 1.00 80.38 187 GLY A C 1
ATOM 1521 O O . GLY A 1 187 ? -14.781 9.868 -22.631 1.00 80.38 187 GLY A O 1
ATOM 1522 N N . GLN A 1 188 ? -14.627 9.697 -20.398 1.00 84.88 188 GLN A N 1
ATOM 1523 C CA . GLN A 1 188 ? -13.995 10.997 -20.176 1.00 84.88 188 GLN A CA 1
ATOM 1524 C C . GLN A 1 188 ? -12.475 10.850 -20.072 1.00 84.88 188 GLN A C 1
ATOM 1526 O O . GLN A 1 188 ? -11.971 9.903 -19.461 1.00 84.88 188 GLN A O 1
ATOM 1531 N N . THR A 1 189 ? -11.744 11.784 -20.680 1.00 88.56 189 THR A N 1
ATOM 1532 C CA . THR A 1 189 ? -10.294 11.905 -20.503 1.00 88.56 189 THR A CA 1
ATOM 1533 C C . THR A 1 189 ? -10.038 12.678 -19.219 1.00 88.56 189 THR A C 1
ATOM 1535 O O . THR A 1 189 ? -10.450 13.825 -19.095 1.00 88.56 189 THR A O 1
ATOM 1538 N N . ILE A 1 190 ? -9.377 12.032 -18.266 1.00 88.62 190 ILE A N 1
ATOM 1539 C CA . ILE A 1 190 ? -8.937 12.633 -17.013 1.00 88.62 190 ILE A CA 1
ATOM 1540 C C . ILE A 1 190 ? -7.437 12.857 -17.113 1.00 88.62 190 ILE A C 1
ATOM 1542 O O . ILE A 1 190 ? -6.688 11.964 -17.525 1.00 88.62 190 ILE A O 1
ATOM 1546 N N . GLU A 1 191 ? -7.020 14.050 -16.715 1.00 90.19 191 GLU A N 1
ATOM 1547 C CA . GLU A 1 191 ? -5.623 14.433 -16.601 1.00 90.19 191 GLU A CA 1
ATOM 1548 C C . GLU A 1 191 ? -5.330 14.733 -15.138 1.00 90.19 191 GLU A C 1
ATOM 1550 O O . GLU A 1 191 ? -6.000 15.561 -14.524 1.00 90.19 191 GLU A O 1
ATOM 1555 N N . LEU A 1 192 ? -4.346 14.032 -14.583 1.00 89.19 192 LEU A N 1
ATOM 1556 C CA . LEU A 1 192 ? -3.784 14.357 -13.280 1.00 89.19 192 LEU A CA 1
ATOM 1557 C C . LEU A 1 192 ? -2.420 14.993 -13.508 1.00 89.19 192 LEU A C 1
ATOM 1559 O O . LEU A 1 192 ? -1.597 14.462 -14.259 1.00 89.19 192 LEU A O 1
ATOM 1563 N N . ASP A 1 193 ? -2.218 16.150 -12.893 1.00 90.75 193 ASP A N 1
ATOM 1564 C CA . ASP A 1 193 ? -0.953 16.866 -12.912 1.00 90.75 193 ASP A CA 1
ATOM 1565 C C . ASP A 1 193 ? -0.111 16.382 -11.727 1.00 90.75 193 ASP A C 1
ATOM 1567 O O . ASP A 1 193 ? -0.454 16.633 -10.573 1.00 90.75 193 ASP A O 1
ATOM 1571 N N . GLU A 1 194 ? 0.929 15.606 -12.019 1.00 91.69 194 GLU A N 1
ATOM 1572 C CA . GLU A 1 194 ? 1.727 14.876 -11.036 1.00 91.69 194 GLU A CA 1
ATOM 1573 C C . GLU A 1 194 ? 3.211 15.228 -11.197 1.00 91.69 194 GLU A C 1
ATOM 1575 O O . GLU A 1 194 ? 3.677 15.621 -12.268 1.00 91.69 194 GLU A O 1
ATOM 1580 N N . SER A 1 195 ? 3.987 14.991 -10.148 1.00 92.19 195 SER A N 1
ATOM 1581 C CA . SER A 1 195 ? 5.445 14.968 -10.211 1.00 92.19 195 SER A CA 1
ATOM 1582 C C . SER A 1 195 ? 5.929 13.523 -10.176 1.00 92.19 195 SER A C 1
ATOM 1584 O O . SER A 1 195 ? 5.443 12.692 -9.401 1.00 92.19 195 SER A O 1
ATOM 1586 N N . LEU A 1 196 ? 6.911 13.207 -11.016 1.00 92.38 196 LEU A N 1
ATOM 1587 C CA . LEU A 1 196 ? 7.601 11.926 -11.023 1.00 92.38 196 LEU A CA 1
ATOM 1588 C C . LEU A 1 196 ? 8.987 12.105 -10.401 1.00 92.38 196 LEU A C 1
ATOM 1590 O O . LEU A 1 196 ? 9.870 12.731 -10.985 1.00 92.38 196 LEU A O 1
ATOM 1594 N N . VAL A 1 197 ? 9.174 11.523 -9.219 1.00 93.00 197 VAL A N 1
ATOM 1595 C CA . VAL A 1 197 ? 10.465 11.424 -8.538 1.00 93.00 197 VAL A CA 1
ATOM 1596 C C . VAL A 1 197 ? 11.095 10.090 -8.917 1.00 93.00 197 VAL A C 1
ATOM 1598 O O . VAL A 1 197 ? 10.569 9.022 -8.607 1.00 93.00 197 VAL A O 1
ATOM 1601 N N . ILE A 1 198 ? 12.217 10.141 -9.619 1.00 93.31 198 ILE A N 1
ATOM 1602 C CA . ILE A 1 198 ? 12.979 8.971 -10.045 1.00 93.31 198 ILE A CA 1
ATOM 1603 C C . ILE A 1 198 ? 14.196 8.864 -9.150 1.00 93.31 198 ILE A C 1
ATOM 1605 O O . ILE A 1 198 ? 14.924 9.837 -9.003 1.00 93.31 198 ILE A O 1
ATOM 1609 N N . THR A 1 199 ? 14.446 7.692 -8.587 1.00 91.88 199 THR A N 1
ATOM 1610 C CA . THR A 1 199 ? 15.670 7.415 -7.837 1.00 91.88 199 THR A CA 1
ATOM 1611 C C . THR A 1 199 ? 16.516 6.387 -8.554 1.00 91.88 199 THR A C 1
ATOM 1613 O O . THR A 1 199 ? 15.990 5.523 -9.258 1.00 91.88 199 THR A O 1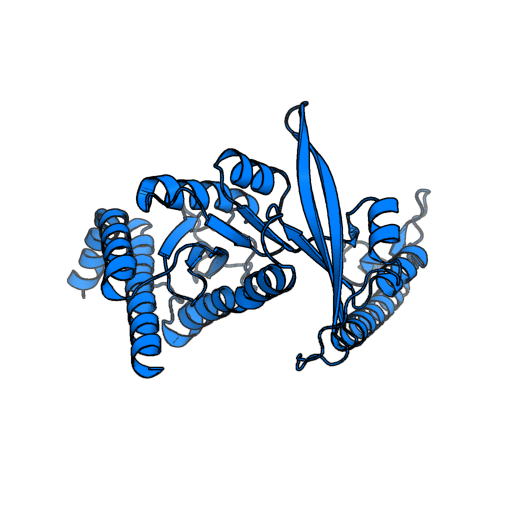
ATOM 1616 N N . TYR A 1 200 ? 17.826 6.479 -8.370 1.00 91.19 200 TYR A N 1
ATOM 1617 C CA . TYR A 1 200 ? 18.784 5.481 -8.809 1.00 91.19 200 TYR A CA 1
ATOM 1618 C C . TYR A 1 200 ? 19.665 5.061 -7.634 1.00 91.19 200 TYR A C 1
ATOM 1620 O O . TYR A 1 200 ? 20.131 5.903 -6.870 1.00 91.19 200 TYR A O 1
ATOM 1628 N N . SER A 1 201 ? 19.890 3.753 -7.499 1.00 90.62 201 SER A N 1
ATOM 1629 C CA . SER A 1 201 ? 20.797 3.175 -6.505 1.00 90.62 201 SER A CA 1
ATOM 1630 C C . SER A 1 201 ? 21.585 2.014 -7.099 1.00 90.62 201 SER A C 1
ATOM 1632 O O . SER A 1 201 ? 21.021 1.101 -7.719 1.00 90.62 201 SER A O 1
ATOM 1634 N N . THR A 1 202 ? 22.893 1.992 -6.846 1.00 88.62 202 THR A N 1
ATOM 1635 C CA . THR A 1 202 ? 23.779 0.899 -7.283 1.00 88.62 202 THR A CA 1
ATOM 1636 C C . THR A 1 202 ? 23.448 -0.428 -6.598 1.00 88.62 202 THR A C 1
ATOM 1638 O O . THR A 1 202 ? 23.479 -1.487 -7.235 1.00 88.62 202 THR A O 1
ATOM 1641 N N . LYS A 1 203 ? 23.066 -0.397 -5.315 1.00 88.62 203 LYS A N 1
ATOM 1642 C CA . LYS A 1 203 ? 22.610 -1.572 -4.556 1.00 88.62 203 LYS A CA 1
ATOM 1643 C C . LYS A 1 203 ? 21.373 -2.190 -5.203 1.00 88.62 203 LYS A C 1
ATOM 1645 O O . LYS A 1 203 ? 21.326 -3.406 -5.421 1.00 88.62 203 LYS A O 1
ATOM 1650 N N . ARG A 1 204 ? 20.395 -1.357 -5.573 1.00 88.38 204 ARG A N 1
ATOM 1651 C CA . ARG A 1 204 ? 19.198 -1.811 -6.291 1.00 88.38 204 ARG A CA 1
ATOM 1652 C C . ARG A 1 204 ? 19.542 -2.335 -7.683 1.00 88.38 204 ARG A C 1
ATOM 1654 O O . ARG A 1 204 ? 19.057 -3.404 -8.040 1.00 88.38 204 ARG A O 1
ATOM 1661 N N . ALA A 1 205 ? 20.430 -1.668 -8.421 1.00 90.88 205 ALA A N 1
ATOM 1662 C CA . ALA A 1 205 ? 20.860 -2.126 -9.742 1.00 90.88 205 ALA A CA 1
ATOM 1663 C C . ALA A 1 205 ? 21.443 -3.546 -9.690 1.00 90.88 205 ALA A C 1
ATOM 1665 O O . ALA A 1 205 ? 21.056 -4.406 -10.482 1.00 90.88 205 ALA A O 1
ATOM 1666 N N . LYS A 1 206 ? 22.305 -3.837 -8.705 1.00 91.44 206 LYS A N 1
ATOM 1667 C CA . LYS A 1 206 ? 22.856 -5.186 -8.483 1.00 91.44 206 LYS A CA 1
ATOM 1668 C C . LYS A 1 206 ? 21.756 -6.218 -8.206 1.00 91.44 206 LYS A C 1
ATOM 1670 O O . LYS A 1 206 ? 21.773 -7.299 -8.799 1.00 91.44 206 LYS A O 1
ATOM 1675 N N . LYS A 1 207 ? 20.788 -5.886 -7.342 1.00 90.50 207 LYS A N 1
ATOM 1676 C CA . LYS A 1 207 ? 19.654 -6.765 -7.003 1.00 90.50 207 LYS A CA 1
ATOM 1677 C C . LYS A 1 207 ? 18.767 -7.049 -8.219 1.00 90.50 207 LYS A C 1
ATOM 1679 O O . LYS A 1 207 ? 18.485 -8.213 -8.503 1.00 90.50 207 LYS A O 1
ATOM 1684 N N . ASP A 1 208 ? 18.385 -6.009 -8.954 1.00 91.06 208 ASP A N 1
ATOM 1685 C CA . ASP A 1 208 ? 17.541 -6.111 -10.148 1.00 91.06 208 ASP A CA 1
ATOM 1686 C C . ASP A 1 208 ? 18.226 -6.943 -11.242 1.00 91.06 208 ASP A C 1
ATOM 1688 O O . ASP A 1 208 ? 17.595 -7.786 -11.881 1.00 91.06 208 ASP A O 1
ATOM 1692 N N . MET A 1 209 ? 19.537 -6.764 -11.427 1.00 91.19 209 MET A N 1
ATOM 1693 C CA . MET A 1 209 ? 20.329 -7.536 -12.389 1.00 91.19 209 MET A CA 1
ATOM 1694 C C . MET A 1 209 ? 20.448 -9.014 -12.003 1.00 91.19 209 MET A C 1
ATOM 1696 O O . MET A 1 209 ? 20.340 -9.887 -12.869 1.00 91.19 209 MET A O 1
ATOM 1700 N N . ALA A 1 210 ? 20.632 -9.318 -10.715 1.00 92.31 210 ALA A N 1
ATOM 1701 C CA . ALA A 1 210 ? 20.647 -10.694 -10.223 1.00 92.31 210 ALA A CA 1
ATOM 1702 C C . ALA A 1 210 ? 19.280 -11.379 -10.411 1.00 92.31 210 ALA A C 1
ATOM 1704 O O . ALA A 1 210 ? 19.211 -12.531 -10.852 1.00 92.31 210 ALA A O 1
ATOM 1705 N N . GLU A 1 211 ? 18.185 -10.666 -10.135 1.00 89.38 211 GLU A N 1
ATOM 1706 C CA . GLU A 1 211 ? 16.829 -11.167 -10.365 1.00 89.38 211 GLU A CA 1
ATOM 1707 C C . GLU A 1 211 ? 16.551 -11.391 -11.861 1.00 89.38 211 GLU A C 1
ATOM 1709 O O . GLU A 1 211 ? 16.048 -12.454 -12.245 1.00 89.38 211 GLU A O 1
ATOM 1714 N N . LEU A 1 212 ? 16.948 -10.444 -12.718 1.00 88.69 212 LEU A N 1
ATOM 1715 C CA . LEU A 1 212 ? 16.851 -10.571 -14.172 1.00 88.69 212 LEU A CA 1
ATOM 1716 C C . LEU A 1 212 ? 17.591 -11.819 -14.663 1.00 88.69 212 LEU A C 1
ATOM 1718 O O . LEU A 1 212 ? 17.004 -12.624 -15.388 1.00 88.69 212 LEU A O 1
ATOM 1722 N N . LYS A 1 213 ? 18.839 -12.030 -14.225 1.00 90.75 213 LYS A N 1
ATOM 1723 C CA . LYS A 1 213 ? 19.629 -13.222 -14.574 1.00 90.75 213 LYS A CA 1
ATOM 1724 C C . LYS A 1 213 ? 18.891 -14.507 -14.192 1.00 90.75 213 LYS A C 1
ATOM 1726 O O . LYS A 1 213 ? 18.703 -15.383 -15.036 1.00 90.75 213 LYS A O 1
ATOM 1731 N N . ARG A 1 214 ? 18.374 -14.583 -12.961 1.00 89.44 214 ARG A N 1
ATOM 1732 C CA . ARG A 1 214 ? 17.591 -15.731 -12.474 1.00 89.44 214 ARG A CA 1
ATOM 1733 C C . ARG A 1 214 ? 16.348 -15.989 -13.331 1.00 89.44 214 ARG A C 1
ATOM 1735 O O . ARG A 1 214 ? 15.993 -17.145 -13.575 1.00 89.44 214 ARG A O 1
ATOM 1742 N N . PHE A 1 215 ? 15.648 -14.946 -13.776 1.00 87.38 215 PHE A N 1
ATOM 1743 C CA . PHE A 1 215 ? 14.479 -15.125 -14.635 1.00 87.38 215 PHE A CA 1
ATOM 1744 C C . PHE A 1 215 ? 14.830 -15.515 -16.066 1.00 87.38 215 PHE A C 1
ATOM 1746 O O . PHE A 1 215 ? 14.107 -16.334 -16.634 1.00 87.38 215 PHE A O 1
ATOM 1753 N N . VAL A 1 216 ? 15.920 -14.995 -16.627 1.00 87.56 216 VAL A N 1
ATOM 1754 C CA . VAL A 1 216 ? 16.414 -15.397 -17.951 1.00 87.56 216 VAL A CA 1
ATOM 1755 C C . VAL A 1 216 ? 16.832 -16.868 -17.938 1.00 87.56 216 VAL A C 1
ATOM 1757 O O . VAL A 1 216 ? 16.407 -17.624 -18.805 1.00 87.56 216 VAL A O 1
ATOM 1760 N N . GLU A 1 217 ? 17.543 -17.330 -16.907 1.00 87.81 217 GLU A N 1
ATOM 1761 C CA . GLU A 1 217 ? 17.881 -18.753 -16.744 1.00 87.81 217 GLU A CA 1
ATOM 1762 C C . GLU A 1 217 ? 16.629 -19.641 -16.665 1.00 87.81 217 GLU A C 1
ATOM 1764 O O . GLU A 1 217 ? 16.550 -20.691 -17.309 1.00 87.81 217 GLU A O 1
ATOM 1769 N N . LYS A 1 218 ? 15.606 -19.211 -15.911 1.00 85.31 218 LYS A N 1
ATOM 1770 C CA . LYS A 1 218 ? 14.305 -19.900 -15.876 1.00 85.31 218 LYS A CA 1
ATOM 1771 C C . LYS A 1 218 ? 13.615 -19.892 -17.243 1.00 85.31 218 LYS A C 1
ATOM 1773 O O . LYS A 1 218 ? 13.022 -20.902 -17.613 1.00 85.31 218 LYS A O 1
ATOM 1778 N N . ALA A 1 219 ? 13.685 -18.790 -17.988 1.00 85.75 219 ALA A N 1
ATOM 1779 C CA . ALA A 1 219 ? 13.124 -18.675 -19.333 1.00 85.75 219 ALA A CA 1
ATOM 1780 C C . ALA A 1 219 ? 13.784 -19.674 -20.298 1.00 85.75 219 ALA A C 1
ATOM 1782 O O . ALA A 1 219 ? 13.085 -20.395 -21.008 1.00 85.75 219 ALA A O 1
ATOM 1783 N N . THR A 1 220 ? 15.112 -19.801 -20.249 1.00 85.50 220 THR A N 1
ATOM 1784 C CA . THR A 1 220 ? 15.870 -20.792 -21.028 1.00 85.50 220 THR A CA 1
ATOM 1785 C C . THR A 1 220 ? 15.465 -22.223 -20.670 1.00 85.50 220 THR A C 1
ATOM 1787 O O . THR A 1 220 ? 15.190 -23.032 -21.555 1.00 85.50 220 THR A O 1
ATOM 1790 N N . LYS A 1 221 ? 15.331 -22.541 -19.374 1.00 85.00 221 LYS A N 1
ATOM 1791 C CA . LYS A 1 221 ? 14.844 -23.863 -18.930 1.00 85.00 221 LYS A CA 1
ATOM 1792 C C . LYS A 1 221 ? 13.431 -24.166 -19.441 1.00 85.00 221 LYS A C 1
ATOM 1794 O O . LYS A 1 221 ? 13.150 -25.307 -19.804 1.00 85.00 221 LYS A O 1
ATOM 1799 N N . LEU A 1 222 ? 12.554 -23.161 -19.492 1.00 82.81 222 LEU A N 1
ATOM 1800 C CA . LEU A 1 222 ? 11.204 -23.295 -20.046 1.00 82.81 222 LEU A CA 1
ATOM 1801 C C . LEU A 1 222 ? 11.223 -23.543 -21.561 1.00 82.81 222 LEU A C 1
ATOM 1803 O O . LEU A 1 222 ? 10.475 -24.398 -22.024 1.00 82.81 222 LEU A O 1
ATOM 1807 N N . LEU A 1 223 ? 12.098 -22.874 -22.325 1.00 81.19 223 LEU A N 1
ATOM 1808 C CA . LEU A 1 223 ? 12.260 -23.124 -23.768 1.00 81.19 223 LEU A CA 1
ATOM 1809 C C . LEU A 1 223 ? 12.661 -24.573 -24.072 1.00 81.19 223 LEU A C 1
ATOM 1811 O O . LEU A 1 223 ? 12.157 -25.160 -25.031 1.00 81.19 223 LEU A O 1
ATOM 1815 N N . ASN A 1 224 ? 13.490 -25.167 -23.211 1.00 78.88 224 ASN A N 1
ATOM 1816 C CA . ASN A 1 224 ? 13.905 -26.567 -23.321 1.00 78.88 224 ASN A CA 1
ATOM 1817 C C . ASN A 1 224 ? 12.790 -27.560 -22.940 1.00 78.88 224 ASN A C 1
ATOM 1819 O O . ASN A 1 224 ? 12.853 -28.727 -23.313 1.00 78.88 224 ASN A O 1
ATOM 1823 N N . ARG A 1 225 ? 11.748 -27.119 -22.219 1.00 77.06 225 ARG A N 1
ATOM 1824 C CA . ARG A 1 225 ? 10.607 -27.943 -21.781 1.00 77.06 225 ARG A CA 1
ATOM 1825 C C . ARG A 1 225 ? 9.285 -27.338 -22.258 1.00 77.06 225 ARG A C 1
ATOM 1827 O O . ARG A 1 225 ? 8.485 -26.846 -21.462 1.00 77.06 225 ARG A O 1
ATOM 1834 N N . LYS A 1 226 ? 9.043 -27.402 -23.574 1.00 65.94 226 LYS A N 1
ATOM 1835 C CA . LYS A 1 226 ? 7.910 -26.741 -24.257 1.00 65.94 226 LYS A CA 1
ATOM 1836 C C . LYS A 1 226 ? 6.528 -27.036 -23.648 1.00 65.94 226 LYS A C 1
ATOM 1838 O O . LYS A 1 226 ? 5.698 -26.133 -23.608 1.00 65.94 226 LYS A O 1
ATOM 1843 N N . GLY A 1 227 ? 6.300 -28.237 -23.104 1.00 63.00 227 GLY A N 1
ATOM 1844 C CA . GLY A 1 227 ? 5.040 -28.609 -22.437 1.00 63.00 227 GLY A CA 1
ATOM 1845 C C . GLY A 1 227 ? 4.725 -27.826 -21.151 1.00 63.00 227 GLY A C 1
ATOM 1846 O O . GLY A 1 227 ? 3.563 -27.667 -20.797 1.00 63.00 227 GLY A O 1
ATOM 1847 N N . LEU A 1 228 ? 5.737 -27.262 -20.478 1.00 64.25 228 LEU A N 1
ATOM 1848 C CA . LEU A 1 228 ? 5.560 -26.450 -19.263 1.00 64.25 228 LEU A CA 1
ATOM 1849 C C . LEU A 1 228 ? 5.284 -24.972 -19.571 1.00 64.25 228 LEU A C 1
ATOM 1851 O O . LEU A 1 228 ? 4.874 -24.212 -18.691 1.00 64.25 228 LEU A O 1
ATOM 1855 N N . ILE A 1 229 ? 5.502 -24.544 -20.816 1.00 64.12 229 ILE A N 1
ATOM 1856 C CA . ILE A 1 229 ? 5.370 -23.143 -21.216 1.00 64.12 229 ILE A CA 1
ATOM 1857 C C . ILE A 1 229 ? 3.904 -22.698 -21.145 1.00 64.12 229 ILE A C 1
ATOM 1859 O O . ILE A 1 229 ? 3.621 -21.616 -20.639 1.00 64.12 229 ILE A O 1
ATOM 1863 N N . THR A 1 230 ? 2.965 -23.520 -21.612 1.00 61.03 230 THR A N 1
ATOM 1864 C CA . THR A 1 230 ? 1.519 -23.235 -21.583 1.00 61.03 230 THR A CA 1
ATOM 1865 C C . THR A 1 230 ? 0.927 -23.293 -20.176 1.00 61.03 230 THR A C 1
ATOM 1867 O O . THR A 1 230 ? 0.064 -22.476 -19.869 1.00 61.03 230 THR A O 1
ATOM 1870 N N . SER A 1 231 ? 1.433 -24.181 -19.314 1.00 53.66 231 SER A N 1
ATOM 1871 C CA . SER A 1 231 ? 0.993 -24.317 -17.916 1.00 53.66 231 SER A CA 1
ATOM 1872 C C . SER A 1 231 ? 1.589 -23.262 -16.975 1.00 53.66 231 SER A C 1
ATOM 1874 O O . SER A 1 231 ? 1.038 -23.012 -15.904 1.00 53.66 231 SER A O 1
ATOM 1876 N N . SER A 1 232 ? 2.716 -22.642 -17.333 1.00 58.69 232 SER A N 1
ATOM 1877 C CA . SER A 1 232 ? 3.334 -21.599 -16.512 1.00 58.69 232 SER A CA 1
ATOM 1878 C C . SER A 1 232 ? 2.514 -20.307 -16.568 1.00 58.69 232 SER A C 1
ATOM 1880 O O . SER A 1 232 ? 2.197 -19.793 -17.646 1.00 58.69 232 SER A O 1
ATOM 1882 N N . GLN A 1 233 ? 2.253 -19.708 -15.402 1.00 56.94 233 GLN A N 1
ATOM 1883 C CA . GLN A 1 233 ? 1.687 -18.360 -15.315 1.00 56.94 233 GLN A CA 1
ATOM 1884 C C . GLN A 1 233 ? 2.554 -17.355 -16.096 1.00 56.94 233 GLN A C 1
ATOM 1886 O O . GLN A 1 233 ? 3.768 -17.528 -16.222 1.00 56.94 233 GLN A O 1
ATOM 1891 N N . LYS A 1 234 ? 1.958 -16.251 -16.571 1.00 58.16 234 LYS A N 1
ATOM 1892 C CA . LYS A 1 234 ? 2.657 -15.128 -17.244 1.00 58.16 234 LYS A CA 1
ATOM 1893 C C . LYS A 1 234 ? 3.645 -14.360 -16.330 1.00 58.16 234 LYS A C 1
ATOM 1895 O O . LYS A 1 234 ? 4.031 -13.239 -16.646 1.00 58.16 234 LYS A O 1
ATOM 1900 N N . ARG A 1 235 ? 4.029 -14.925 -15.181 1.00 56.34 235 ARG A N 1
ATOM 1901 C CA . ARG A 1 235 ? 4.909 -14.331 -14.166 1.00 56.34 235 ARG A CA 1
ATOM 1902 C C . ARG A 1 235 ? 6.261 -15.062 -14.151 1.00 56.34 235 ARG A C 1
ATOM 1904 O O . ARG A 1 235 ? 6.326 -16.260 -14.413 1.00 56.34 235 ARG A O 1
ATOM 1911 N N . GLY A 1 236 ? 7.345 -14.343 -13.856 1.00 67.25 236 GLY A N 1
ATOM 1912 C CA . GLY A 1 236 ? 8.709 -14.892 -13.837 1.00 67.25 236 GLY A CA 1
ATOM 1913 C C . GLY A 1 236 ? 9.303 -15.113 -15.235 1.00 67.25 236 GLY A C 1
ATOM 1914 O O . GLY A 1 236 ? 9.088 -14.302 -16.131 1.00 67.25 236 GLY A O 1
ATOM 1915 N N . GLY A 1 237 ? 10.041 -16.213 -15.442 1.00 65.44 237 GLY A N 1
ATOM 1916 C CA . GLY A 1 237 ? 10.810 -16.463 -16.676 1.00 65.44 237 GLY A CA 1
ATOM 1917 C C . GLY A 1 237 ? 9.987 -16.434 -17.971 1.00 65.44 237 GLY A C 1
ATOM 1918 O O . GLY A 1 237 ? 10.475 -15.984 -19.002 1.00 65.44 237 GLY A O 1
ATOM 1919 N N . ARG A 1 238 ? 8.697 -16.796 -17.918 1.00 75.25 238 ARG A N 1
ATOM 1920 C CA . ARG A 1 238 ? 7.784 -16.728 -19.073 1.00 75.25 238 ARG A CA 1
ATOM 1921 C C . ARG A 1 238 ? 7.584 -15.310 -19.623 1.00 75.25 238 ARG A C 1
ATOM 1923 O O . ARG A 1 238 ? 7.239 -15.172 -20.791 1.00 75.25 238 ARG A O 1
ATOM 1930 N N . LYS A 1 239 ? 7.828 -14.267 -18.819 1.00 79.38 239 LYS A N 1
ATOM 1931 C CA . LYS A 1 239 ? 7.788 -12.857 -19.245 1.00 79.38 239 LYS A CA 1
ATOM 1932 C C . LYS A 1 239 ? 8.787 -12.558 -20.369 1.00 79.38 239 LYS A C 1
ATOM 1934 O O . LYS A 1 239 ? 8.512 -11.704 -21.203 1.00 79.38 239 LYS A O 1
ATOM 1939 N N . TYR A 1 240 ? 9.923 -13.250 -20.384 1.00 81.69 240 TYR A N 1
ATOM 1940 C CA . TYR A 1 240 ? 10.986 -13.053 -21.372 1.00 81.69 240 TYR A CA 1
ATOM 1941 C C . TYR A 1 240 ? 10.866 -14.015 -22.554 1.00 81.69 240 TYR A C 1
ATOM 1943 O O . TYR A 1 240 ? 11.824 -14.191 -23.295 1.00 81.69 240 TYR A O 1
ATOM 1951 N N . LEU A 1 241 ? 9.707 -14.655 -22.731 1.00 82.56 241 LEU A N 1
ATOM 1952 C CA . LEU A 1 241 ? 9.435 -15.540 -23.855 1.00 82.56 241 LEU A CA 1
ATOM 1953 C C . LEU A 1 241 ? 8.371 -14.924 -24.759 1.00 82.56 241 LEU A C 1
ATOM 1955 O O . LEU A 1 241 ? 7.317 -14.486 -24.296 1.00 82.56 241 LEU A O 1
ATOM 1959 N N . LYS A 1 242 ? 8.623 -14.952 -26.065 1.00 83.69 242 LYS A N 1
ATOM 1960 C CA . LYS A 1 242 ? 7.703 -14.486 -27.099 1.00 83.69 242 LYS A CA 1
ATOM 1961 C C . LYS A 1 242 ? 7.189 -15.673 -27.906 1.00 83.69 242 LYS A C 1
ATOM 1963 O O . LYS A 1 242 ? 7.959 -16.558 -28.263 1.00 83.69 242 LYS A O 1
ATOM 1968 N N . ALA A 1 243 ? 5.890 -15.681 -28.188 1.00 82.88 243 ALA A N 1
ATOM 1969 C CA . ALA A 1 243 ? 5.255 -16.667 -29.058 1.00 82.88 243 ALA A CA 1
ATOM 1970 C C . ALA A 1 243 ? 5.151 -16.144 -30.495 1.00 82.88 243 ALA A C 1
ATOM 1972 O O . ALA A 1 243 ? 4.844 -14.963 -30.706 1.00 82.88 243 ALA A O 1
ATOM 1973 N N . THR A 1 244 ? 5.328 -17.016 -31.486 1.00 78.75 244 THR A N 1
ATOM 1974 C CA . THR A 1 244 ? 4.918 -16.729 -32.865 1.00 78.75 244 THR A CA 1
ATOM 1975 C C . THR A 1 244 ? 3.392 -16.692 -32.968 1.00 78.75 244 THR A C 1
ATOM 1977 O O . THR A 1 244 ? 2.686 -17.474 -32.336 1.00 78.75 244 THR A O 1
ATOM 1980 N N . LYS A 1 245 ? 2.865 -15.756 -33.770 1.00 72.31 245 LYS A N 1
ATOM 1981 C CA . LYS A 1 245 ? 1.414 -15.603 -33.995 1.00 72.31 245 LYS A CA 1
ATOM 1982 C C . LYS A 1 245 ? 0.837 -16.629 -34.983 1.00 72.31 245 LYS A C 1
ATOM 1984 O O . LYS A 1 245 ? -0.376 -16.776 -35.043 1.00 72.31 245 LYS A O 1
ATOM 1989 N N . LYS A 1 246 ? 1.687 -17.297 -35.772 1.00 70.19 246 LYS A N 1
ATOM 1990 C CA . LYS A 1 246 ? 1.298 -18.319 -36.756 1.00 70.19 246 LYS A CA 1
ATOM 1991 C C . LYS A 1 246 ? 1.505 -19.714 -36.170 1.00 70.19 246 LYS A C 1
ATOM 1993 O O . LYS A 1 246 ? 2.485 -19.930 -35.459 1.00 70.19 246 LYS A O 1
ATOM 1998 N N . ALA A 1 247 ? 0.594 -20.632 -36.484 1.00 66.44 247 ALA A N 1
ATOM 1999 C CA . ALA A 1 247 ? 0.754 -22.045 -36.167 1.00 66.44 247 ALA A CA 1
ATOM 2000 C C . ALA A 1 247 ? 1.860 -22.671 -37.048 1.00 66.44 247 ALA A C 1
ATOM 2002 O O . ALA A 1 247 ? 1.939 -22.318 -38.227 1.00 66.44 247 ALA A O 1
ATOM 2003 N N . PRO A 1 248 ? 2.694 -23.585 -36.514 1.00 69.44 248 PRO A N 1
ATOM 2004 C CA . PRO A 1 248 ? 2.764 -24.009 -35.112 1.00 69.44 248 PRO A CA 1
ATOM 2005 C C . PRO A 1 248 ? 3.372 -22.929 -34.197 1.00 69.44 248 PRO A C 1
ATOM 2007 O O . PRO A 1 248 ? 4.309 -22.227 -34.576 1.00 69.44 248 PRO A O 1
ATOM 2010 N N . VAL A 1 249 ? 2.848 -22.804 -32.969 1.00 74.31 249 VAL A N 1
ATOM 2011 C CA . VAL A 1 249 ? 3.326 -21.815 -31.985 1.00 74.31 249 VAL A CA 1
ATOM 2012 C C . VAL A 1 249 ? 4.743 -22.173 -31.541 1.00 74.31 249 VAL A C 1
ATOM 2014 O O . VAL A 1 249 ? 4.966 -23.135 -30.804 1.00 74.31 249 VAL A O 1
ATOM 2017 N N . GLN A 1 250 ? 5.707 -21.368 -31.966 1.00 77.88 250 GLN A N 1
ATOM 2018 C CA . GLN A 1 250 ? 7.095 -21.440 -31.544 1.00 77.88 250 GLN A CA 1
ATOM 2019 C C . GLN A 1 250 ? 7.356 -20.382 -30.476 1.00 77.88 250 GLN A C 1
ATOM 2021 O O . GLN A 1 250 ? 6.872 -19.252 -30.557 1.00 77.88 250 GLN A O 1
ATOM 2026 N N . TRP A 1 251 ? 8.126 -20.766 -29.463 1.00 81.94 251 TRP A N 1
ATOM 2027 C CA . TRP A 1 251 ? 8.549 -19.879 -28.388 1.00 81.94 251 TRP A CA 1
ATOM 2028 C C . TRP A 1 251 ? 10.015 -19.511 -28.589 1.00 81.94 251 TRP A C 1
ATOM 2030 O O . TRP A 1 251 ? 10.844 -20.389 -28.817 1.00 81.94 251 TRP A O 1
ATOM 2040 N N . SER A 1 252 ? 10.328 -18.224 -28.483 1.00 83.38 252 SER A N 1
ATOM 2041 C CA . SER A 1 252 ? 11.688 -17.690 -28.552 1.00 83.38 252 SER A CA 1
ATOM 2042 C C . SER A 1 252 ? 11.950 -16.739 -27.387 1.00 83.38 252 SER A C 1
ATOM 2044 O O . SER A 1 252 ? 11.017 -16.280 -26.726 1.00 83.38 252 SER A O 1
ATOM 2046 N N . MET A 1 253 ? 13.217 -16.409 -27.142 1.00 85.31 253 MET A N 1
ATOM 2047 C CA . MET A 1 253 ? 13.578 -15.385 -26.162 1.00 85.31 253 MET A CA 1
ATOM 2048 C C . MET A 1 253 ? 13.140 -13.993 -26.649 1.00 85.31 253 MET A C 1
ATOM 2050 O O . MET A 1 253 ? 13.330 -13.647 -27.817 1.00 85.31 253 MET A O 1
ATOM 2054 N N . ASP A 1 254 ? 12.573 -13.184 -25.758 1.00 87.25 254 ASP A N 1
ATOM 2055 C CA . ASP A 1 254 ? 12.285 -11.769 -25.989 1.00 87.25 254 ASP A CA 1
ATOM 2056 C C . ASP A 1 254 ? 13.472 -10.919 -25.521 1.00 87.25 254 ASP A C 1
ATOM 2058 O O . ASP A 1 254 ? 13.513 -10.404 -24.401 1.00 87.25 254 ASP A O 1
ATOM 2062 N N . THR A 1 255 ? 14.467 -10.783 -26.397 1.00 87.62 255 THR A N 1
ATOM 2063 C CA . THR A 1 255 ? 15.678 -9.996 -26.124 1.00 87.62 255 THR A CA 1
ATOM 2064 C C . THR A 1 255 ? 15.369 -8.524 -25.858 1.00 87.62 255 THR A C 1
ATOM 2066 O O . THR A 1 255 ? 16.031 -7.903 -25.031 1.00 87.62 255 THR A O 1
ATOM 2069 N N . LYS A 1 256 ? 14.313 -7.968 -26.469 1.00 87.81 256 LYS A N 1
ATOM 2070 C CA . LYS A 1 256 ? 13.889 -6.577 -26.239 1.00 87.81 256 LYS A CA 1
ATOM 2071 C C . LYS A 1 256 ? 13.344 -6.381 -24.826 1.00 87.81 256 LYS A C 1
ATOM 2073 O O . LYS A 1 256 ? 13.611 -5.353 -24.208 1.00 87.81 256 LYS A O 1
ATOM 2078 N N . ALA A 1 257 ? 12.596 -7.352 -24.302 1.00 84.94 257 ALA A N 1
ATOM 2079 C CA . ALA A 1 257 ? 12.104 -7.307 -22.927 1.00 84.94 257 ALA A CA 1
ATOM 2080 C C . ALA A 1 257 ? 13.246 -7.392 -21.897 1.00 84.94 257 ALA A C 1
ATOM 2082 O O . ALA A 1 257 ? 13.194 -6.698 -20.881 1.00 84.94 257 ALA A O 1
ATOM 2083 N N . ILE A 1 258 ? 14.276 -8.201 -22.174 1.00 88.00 258 ILE A N 1
ATOM 2084 C CA . ILE A 1 258 ? 15.480 -8.311 -21.333 1.00 88.00 258 ILE A CA 1
ATOM 2085 C C . ILE A 1 258 ? 16.258 -6.992 -21.344 1.00 88.00 258 ILE A C 1
ATOM 2087 O O . ILE A 1 258 ? 16.545 -6.448 -20.282 1.00 88.00 258 ILE A O 1
ATOM 2091 N N . GLU A 1 259 ? 16.538 -6.447 -22.531 1.00 89.00 259 GLU A N 1
ATOM 2092 C CA . GLU A 1 259 ? 17.249 -5.175 -22.711 1.00 89.00 259 GLU A CA 1
ATOM 2093 C C . GLU A 1 259 ? 16.533 -4.025 -21.987 1.00 89.00 259 GLU A C 1
ATOM 2095 O O . GLU A 1 259 ? 17.153 -3.222 -21.293 1.00 89.00 259 GLU A O 1
ATOM 2100 N N . ARG A 1 260 ? 15.198 -3.976 -22.085 1.00 86.56 260 ARG A N 1
ATOM 2101 C CA . ARG A 1 260 ? 14.386 -2.966 -21.400 1.00 86.56 260 ARG A CA 1
ATOM 2102 C C . ARG A 1 260 ? 14.475 -3.079 -19.880 1.00 86.56 260 ARG A C 1
ATOM 2104 O O . ARG A 1 260 ? 14.587 -2.061 -19.207 1.00 86.56 260 ARG A O 1
ATOM 2111 N N . ASP A 1 261 ? 14.393 -4.291 -19.336 1.00 87.62 261 ASP A N 1
ATOM 2112 C CA . ASP A 1 261 ? 14.516 -4.502 -17.893 1.00 87.62 261 ASP A CA 1
ATOM 2113 C C . ASP A 1 261 ? 15.937 -4.204 -17.396 1.00 87.62 261 ASP A C 1
ATOM 2115 O O . ASP A 1 261 ? 16.076 -3.629 -16.322 1.00 87.62 261 ASP A O 1
ATOM 2119 N N . LYS A 1 262 ? 16.962 -4.521 -18.197 1.00 90.94 262 LYS A N 1
ATOM 2120 C CA . LYS A 1 262 ? 18.365 -4.196 -17.919 1.00 90.94 262 LYS A CA 1
ATOM 2121 C C . LYS A 1 262 ? 18.598 -2.685 -17.847 1.00 90.94 262 LYS A C 1
ATOM 2123 O O . LYS A 1 262 ? 19.235 -2.223 -16.912 1.00 90.94 262 LYS A O 1
ATOM 2128 N N . ARG A 1 263 ? 18.043 -1.909 -18.788 1.00 89.88 263 ARG A N 1
ATOM 2129 C CA . ARG A 1 263 ? 18.133 -0.431 -18.784 1.00 89.88 263 ARG A CA 1
ATOM 2130 C C . ARG A 1 263 ? 17.444 0.220 -17.587 1.00 89.88 263 ARG A C 1
ATOM 2132 O O . ARG A 1 263 ? 17.829 1.302 -17.178 1.00 89.88 263 ARG A O 1
ATOM 2139 N N . LEU A 1 264 ? 16.411 -0.428 -17.055 1.00 89.69 264 LEU A N 1
ATOM 2140 C CA . LEU A 1 264 ? 15.652 0.057 -15.903 1.00 89.69 264 LEU A CA 1
ATOM 2141 C C . LEU A 1 264 ? 16.213 -0.432 -14.563 1.00 89.69 264 LEU A C 1
ATOM 2143 O O . LEU A 1 264 ? 15.654 -0.084 -13.526 1.00 89.69 264 LEU A O 1
ATOM 2147 N N . ALA A 1 265 ? 17.265 -1.254 -14.567 1.00 90.25 265 ALA A N 1
ATOM 2148 C CA . ALA A 1 265 ? 17.853 -1.778 -13.344 1.00 90.25 265 ALA A CA 1
ATOM 2149 C C . ALA A 1 265 ? 18.419 -0.636 -12.493 1.00 90.25 265 ALA A C 1
ATOM 2151 O O . ALA A 1 265 ? 19.146 0.217 -12.995 1.00 90.25 265 ALA A O 1
ATOM 2152 N N . GLY A 1 266 ? 18.082 -0.625 -11.204 1.00 89.38 266 GLY A N 1
ATOM 2153 C CA . GLY A 1 266 ? 18.524 0.422 -10.282 1.00 89.38 266 GLY A CA 1
ATOM 2154 C C . GLY A 1 266 ? 17.591 1.620 -10.200 1.00 89.38 266 GLY A C 1
ATOM 2155 O O . GLY A 1 266 ? 17.624 2.311 -9.186 1.00 89.38 266 GLY A O 1
ATOM 2156 N N . TYR A 1 267 ? 16.721 1.820 -11.194 1.00 91.44 267 TYR A N 1
ATOM 2157 C CA . TYR A 1 267 ? 15.780 2.932 -11.210 1.00 91.44 267 TYR A CA 1
ATOM 2158 C C . TYR A 1 267 ? 14.478 2.592 -10.488 1.00 91.44 267 TYR A C 1
ATOM 2160 O O . TYR A 1 267 ? 13.867 1.535 -10.692 1.00 91.44 267 TYR A O 1
ATOM 2168 N N . TYR A 1 268 ? 13.999 3.530 -9.682 1.00 90.81 268 TYR A N 1
ATOM 2169 C CA . TYR A 1 268 ? 12.687 3.468 -9.061 1.00 90.81 268 TYR A CA 1
ATOM 2170 C C . TYR A 1 268 ? 11.916 4.754 -9.304 1.00 90.81 268 TYR A C 1
ATOM 2172 O O . TYR A 1 268 ? 12.503 5.821 -9.370 1.00 90.81 268 TYR A O 1
ATOM 2180 N N . GLY A 1 269 ? 10.602 4.648 -9.481 1.00 91.50 269 GLY A N 1
ATOM 2181 C CA . GLY A 1 269 ? 9.745 5.806 -9.702 1.00 91.50 269 GLY A CA 1
ATOM 2182 C C . GLY A 1 269 ? 8.754 5.952 -8.563 1.00 91.50 269 GLY A C 1
ATOM 2183 O O . GLY A 1 269 ? 8.146 4.966 -8.147 1.00 91.50 269 GLY A O 1
ATOM 2184 N N . ILE A 1 270 ? 8.551 7.181 -8.120 1.00 92.81 270 ILE A N 1
ATOM 2185 C CA . ILE A 1 270 ? 7.525 7.599 -7.172 1.00 92.81 270 ILE A CA 1
ATOM 2186 C C . ILE A 1 270 ? 6.713 8.696 -7.860 1.00 92.81 270 ILE A C 1
ATOM 2188 O O . ILE A 1 270 ? 7.271 9.622 -8.439 1.00 92.81 270 ILE A O 1
ATOM 2192 N N . GLN A 1 271 ? 5.396 8.548 -7.853 1.00 92.75 271 GLN A N 1
ATOM 2193 C CA . GLN A 1 271 ? 4.437 9.530 -8.347 1.00 92.75 271 GLN A CA 1
ATOM 2194 C C . GLN A 1 271 ? 3.839 10.272 -7.162 1.00 92.75 271 GLN A C 1
ATOM 2196 O O . GLN A 1 271 ? 3.486 9.641 -6.165 1.00 92.75 271 GLN A O 1
ATOM 2201 N N . THR A 1 272 ? 3.707 11.586 -7.278 1.00 93.50 272 THR A N 1
ATOM 2202 C CA . THR A 1 272 ? 3.121 12.418 -6.229 1.00 93.50 272 THR A CA 1
ATOM 2203 C C . THR A 1 272 ? 2.270 13.538 -6.814 1.00 93.50 272 THR A C 1
ATOM 2205 O O . THR A 1 272 ? 2.601 14.069 -7.873 1.00 93.50 272 THR A O 1
ATOM 2208 N N . SER A 1 273 ? 1.185 13.901 -6.131 1.00 93.88 273 SER A N 1
ATOM 2209 C CA . SER A 1 273 ? 0.446 15.147 -6.397 1.00 93.88 273 SER A CA 1
ATOM 2210 C C . SER A 1 273 ? 1.138 16.377 -5.809 1.00 93.88 273 SER A C 1
ATOM 2212 O O . SER A 1 273 ? 0.837 17.503 -6.198 1.00 93.88 273 SER A O 1
ATOM 2214 N N . GLU A 1 274 ? 2.051 16.172 -4.859 1.00 92.06 274 GLU A N 1
ATOM 2215 C CA . GLU A 1 274 ? 2.659 17.252 -4.092 1.00 92.06 274 GLU A CA 1
ATOM 2216 C C . GLU A 1 274 ? 3.739 17.971 -4.896 1.00 92.06 274 GLU A C 1
ATOM 2218 O O . GLU A 1 274 ? 4.768 17.391 -5.253 1.00 92.06 274 GLU A O 1
ATOM 2223 N N . LYS A 1 275 ? 3.508 19.263 -5.147 1.00 86.69 275 LYS A N 1
ATOM 2224 C CA . LYS A 1 275 ? 4.449 20.153 -5.849 1.00 86.69 275 LYS A CA 1
ATOM 2225 C C . LYS A 1 275 ? 5.278 21.026 -4.911 1.00 86.69 275 LYS A C 1
ATOM 2227 O O . LYS A 1 275 ? 6.370 21.443 -5.275 1.00 86.69 275 LYS A O 1
ATOM 2232 N N . ASN A 1 276 ? 4.764 21.284 -3.710 1.00 86.62 276 ASN A N 1
ATOM 2233 C CA . ASN A 1 276 ? 5.393 22.177 -2.733 1.00 86.62 276 ASN A CA 1
ATOM 2234 C C . ASN A 1 276 ? 6.294 21.435 -1.732 1.00 86.62 276 ASN A C 1
ATOM 2236 O O . ASN A 1 276 ? 6.984 22.073 -0.944 1.00 86.62 276 ASN A O 1
ATOM 2240 N N . MET A 1 277 ? 6.276 20.101 -1.745 1.00 89.19 277 MET A N 1
ATOM 2241 C CA . MET A 1 277 ? 7.085 19.266 -0.862 1.00 89.19 277 MET A CA 1
ATOM 2242 C C . MET A 1 277 ? 8.462 19.038 -1.485 1.00 89.19 277 MET A C 1
ATOM 2244 O O . MET A 1 277 ? 8.575 18.790 -2.690 1.00 89.19 277 MET A O 1
ATOM 2248 N N . SER A 1 278 ? 9.524 19.104 -0.683 1.00 91.06 278 SER A N 1
ATOM 2249 C CA . SER A 1 278 ? 10.865 18.869 -1.209 1.00 91.06 278 SER A CA 1
ATOM 2250 C C . SER A 1 278 ? 11.036 17.402 -1.638 1.00 91.06 278 SER A C 1
ATOM 2252 O O . SER A 1 278 ? 10.438 16.493 -1.051 1.00 91.06 278 SER A O 1
ATOM 2254 N N . PRO A 1 279 ? 11.909 17.111 -2.620 1.00 89.00 279 PRO A N 1
ATOM 2255 C CA . PRO A 1 279 ? 12.145 15.736 -3.056 1.00 89.00 279 PRO A CA 1
ATOM 2256 C C . PRO A 1 279 ? 12.626 14.823 -1.919 1.00 89.00 279 PRO A C 1
ATOM 2258 O O . PRO A 1 279 ? 12.234 13.662 -1.856 1.00 89.00 279 PRO A O 1
ATOM 2261 N N . LYS A 1 280 ? 13.429 15.351 -0.984 1.00 88.69 280 LYS A N 1
ATOM 2262 C CA . LYS A 1 280 ? 13.893 14.607 0.197 1.00 88.69 280 LYS A CA 1
ATOM 2263 C C . LYS A 1 280 ? 12.739 14.235 1.128 1.00 88.69 280 LYS A C 1
ATOM 2265 O O . LYS A 1 280 ? 12.689 13.107 1.606 1.00 88.69 280 LYS A O 1
ATOM 2270 N N . GLU A 1 281 ? 11.795 15.142 1.358 1.00 90.50 281 GLU A N 1
ATOM 2271 C CA . GLU A 1 281 ? 10.606 14.864 2.170 1.00 90.50 281 GLU A CA 1
ATOM 2272 C C . GLU A 1 281 ? 9.697 13.819 1.514 1.00 90.50 281 GLU A C 1
ATOM 2274 O O . GLU A 1 281 ? 9.256 12.898 2.197 1.00 90.50 281 GLU A O 1
ATOM 2279 N N . ILE A 1 282 ? 9.488 13.892 0.192 1.00 91.94 282 ILE A N 1
ATOM 2280 C CA . ILE A 1 282 ? 8.725 12.879 -0.560 1.00 91.94 282 ILE A CA 1
ATOM 2281 C C . ILE A 1 282 ? 9.386 11.501 -0.433 1.00 91.94 282 ILE A C 1
ATOM 2283 O O . ILE A 1 282 ? 8.710 10.498 -0.193 1.00 91.94 282 ILE A O 1
ATOM 2287 N N . LEU A 1 283 ? 10.714 11.446 -0.566 1.00 90.56 283 LEU A N 1
ATOM 2288 C CA . LEU A 1 283 ? 11.482 10.213 -0.410 1.00 90.56 283 LEU A CA 1
ATOM 2289 C C . LEU A 1 283 ? 11.404 9.662 1.014 1.00 90.56 283 LEU A C 1
ATOM 2291 O O . LEU A 1 283 ? 11.193 8.465 1.173 1.00 90.56 283 LEU A O 1
ATOM 2295 N N . ASN A 1 284 ? 11.514 10.510 2.036 1.00 89.62 284 ASN A N 1
ATOM 2296 C CA . ASN A 1 284 ? 11.413 10.104 3.439 1.00 89.62 284 ASN A CA 1
ATOM 2297 C C . ASN A 1 284 ? 10.003 9.619 3.802 1.00 89.62 284 ASN A C 1
ATOM 2299 O O . ASN A 1 284 ? 9.851 8.608 4.496 1.00 89.62 284 ASN A O 1
ATOM 2303 N N . ALA A 1 285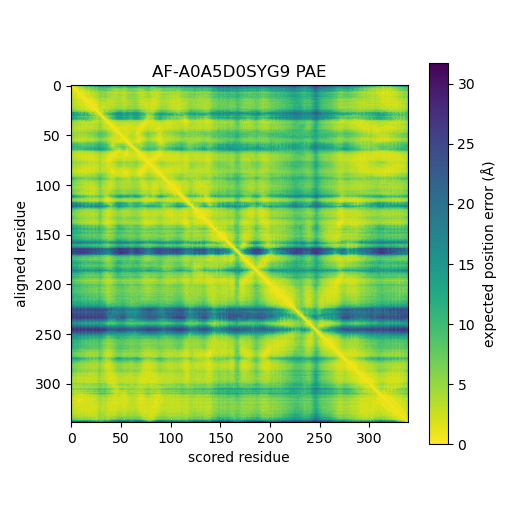 ? 8.971 10.307 3.305 1.00 90.56 285 ALA A N 1
ATOM 2304 C CA . ALA A 1 285 ? 7.584 9.891 3.452 1.00 90.56 285 ALA A CA 1
ATOM 2305 C C . ALA A 1 285 ? 7.375 8.522 2.799 1.00 90.56 285 ALA A C 1
ATOM 2307 O O . ALA A 1 285 ? 6.910 7.600 3.458 1.00 90.56 285 ALA A O 1
ATOM 2308 N N . TYR A 1 286 ? 7.816 8.339 1.551 1.00 90.50 286 TYR A N 1
ATOM 2309 C CA . TYR A 1 286 ? 7.728 7.046 0.875 1.00 90.50 286 TYR A CA 1
ATOM 2310 C C . TYR A 1 286 ? 8.545 5.955 1.583 1.00 90.50 286 TYR A C 1
ATOM 2312 O O . TYR A 1 286 ? 8.067 4.837 1.748 1.00 90.50 286 TYR A O 1
ATOM 2320 N N . HIS A 1 287 ? 9.763 6.262 2.036 1.00 88.06 287 HIS A N 1
ATOM 2321 C CA . HIS A 1 287 ? 10.611 5.317 2.759 1.00 88.06 287 HIS A CA 1
ATOM 2322 C C . HIS A 1 287 ? 9.912 4.819 4.025 1.00 88.06 287 HIS A C 1
ATOM 2324 O O . HIS A 1 287 ? 9.972 3.635 4.326 1.00 88.06 287 HIS A O 1
ATOM 2330 N N . SER A 1 288 ? 9.154 5.677 4.710 1.00 89.25 288 SER A N 1
ATOM 2331 C CA . SER A 1 288 ? 8.398 5.317 5.915 1.00 89.25 288 SER A CA 1
ATOM 2332 C C . SER A 1 288 ? 7.245 4.326 5.678 1.00 89.25 288 SER A C 1
ATOM 2334 O O . SER A 1 288 ? 6.651 3.869 6.653 1.00 89.25 288 SER A O 1
ATOM 2336 N N . LEU A 1 289 ? 6.967 3.906 4.432 1.00 88.38 289 LEU A N 1
ATOM 2337 C CA . LEU A 1 289 ? 6.009 2.830 4.131 1.00 88.38 289 LEU A CA 1
ATOM 2338 C C . LEU A 1 289 ? 6.316 1.527 4.875 1.00 88.38 289 LEU A C 1
ATOM 2340 O O . LEU A 1 289 ? 5.393 0.808 5.241 1.00 88.38 289 LEU A O 1
ATOM 2344 N N . TRP A 1 290 ? 7.584 1.220 5.165 1.00 89.75 290 TRP A N 1
ATOM 2345 C CA . TRP A 1 290 ? 7.920 -0.001 5.909 1.00 89.75 290 TRP A CA 1
ATOM 2346 C C . TRP A 1 290 ? 7.257 -0.050 7.298 1.00 89.75 290 TRP A C 1
ATOM 2348 O O . TRP A 1 290 ? 7.050 -1.136 7.838 1.00 89.75 290 TRP A O 1
ATOM 2358 N N . LYS A 1 291 ? 6.868 1.098 7.876 1.00 91.88 291 LYS A N 1
ATOM 2359 C CA . LYS A 1 291 ? 6.179 1.158 9.173 1.00 91.88 291 LYS A CA 1
ATOM 2360 C C . LYS A 1 291 ? 4.806 0.492 9.135 1.00 91.88 291 LYS A C 1
ATOM 2362 O O . LYS A 1 291 ? 4.396 -0.104 10.134 1.00 91.88 291 LYS A O 1
ATOM 2367 N N . ILE A 1 292 ? 4.100 0.532 7.998 1.00 91.50 292 ILE A N 1
ATOM 2368 C CA . ILE A 1 292 ? 2.832 -0.199 7.867 1.00 91.50 292 ILE A CA 1
ATOM 2369 C C . ILE A 1 292 ? 3.067 -1.706 7.754 1.00 91.50 292 ILE A C 1
ATOM 2371 O O . ILE A 1 292 ? 2.356 -2.487 8.383 1.00 91.50 292 ILE A O 1
ATOM 2375 N N . GLU A 1 293 ? 4.132 -2.122 7.065 1.00 90.75 293 GLU A N 1
ATOM 2376 C CA . GLU A 1 293 ? 4.527 -3.532 7.000 1.00 90.75 293 GLU A CA 1
ATOM 2377 C C . GLU A 1 293 ? 4.952 -4.063 8.375 1.00 90.75 293 GLU A C 1
ATOM 2379 O O . GLU A 1 293 ? 4.586 -5.175 8.757 1.00 90.75 293 GLU A O 1
ATOM 2384 N N . GLU A 1 294 ? 5.686 -3.262 9.153 1.00 92.31 294 GLU A N 1
ATOM 2385 C CA . GLU A 1 294 ? 6.001 -3.578 10.545 1.00 92.31 294 GLU A CA 1
ATOM 2386 C C . GLU A 1 294 ? 4.741 -3.694 11.399 1.00 92.31 294 GLU A C 1
ATOM 2388 O O . GLU A 1 294 ? 4.626 -4.637 12.176 1.00 92.31 294 GLU A O 1
ATOM 2393 N N . SER A 1 295 ? 3.785 -2.784 11.231 1.00 92.88 295 SER A N 1
ATOM 2394 C CA . SER A 1 295 ? 2.515 -2.832 11.960 1.00 92.88 295 SER A CA 1
ATOM 2395 C C . SER A 1 295 ? 1.779 -4.147 11.690 1.00 92.88 295 SER A C 1
ATOM 2397 O O . SER A 1 295 ? 1.349 -4.825 12.621 1.00 92.88 295 SER A O 1
ATOM 2399 N N . PHE A 1 296 ? 1.729 -4.595 10.432 1.00 93.25 296 PHE A N 1
ATOM 2400 C CA . PHE A 1 296 ? 1.174 -5.910 10.101 1.00 93.25 296 PHE A CA 1
ATOM 2401 C C . PHE A 1 296 ? 1.982 -7.077 10.662 1.00 93.25 296 PHE A C 1
ATOM 2403 O O . PHE A 1 296 ? 1.392 -8.095 11.024 1.00 93.25 296 PHE A O 1
ATOM 2410 N N . ARG A 1 297 ? 3.310 -6.951 10.734 1.00 92.00 297 ARG A N 1
ATOM 2411 C CA . ARG A 1 297 ? 4.169 -7.958 11.361 1.00 92.00 297 ARG A CA 1
ATOM 2412 C C . ARG A 1 297 ? 3.838 -8.087 12.845 1.00 92.00 297 ARG A C 1
ATOM 2414 O O . ARG A 1 297 ? 3.543 -9.197 13.258 1.00 92.00 297 ARG A O 1
ATOM 2421 N N . ILE A 1 298 ? 3.781 -6.983 13.591 1.00 91.62 298 ILE A N 1
ATOM 2422 C CA . ILE A 1 298 ? 3.409 -6.957 15.018 1.00 91.62 298 ILE A CA 1
ATOM 2423 C C . ILE A 1 298 ? 2.032 -7.590 15.233 1.00 91.62 298 ILE A C 1
ATOM 2425 O O . ILE A 1 298 ? 1.884 -8.479 16.070 1.00 91.62 298 ILE A O 1
ATOM 2429 N N . MET A 1 299 ? 1.040 -7.212 14.419 1.00 92.75 299 MET A N 1
ATOM 2430 C CA . MET A 1 299 ? -0.301 -7.799 14.499 1.00 92.75 299 MET A CA 1
ATOM 2431 C C . MET A 1 299 ? -0.302 -9.321 14.287 1.00 92.75 299 MET A C 1
ATOM 2433 O O . MET A 1 299 ? -1.098 -10.027 14.899 1.00 92.75 299 MET A O 1
ATOM 2437 N N . LYS A 1 300 ? 0.566 -9.843 13.416 1.00 91.06 300 LYS A N 1
ATOM 2438 C CA . LYS A 1 300 ? 0.641 -11.281 13.124 1.00 91.06 300 LYS A CA 1
ATOM 2439 C C . LYS A 1 300 ? 1.517 -12.058 14.102 1.00 91.06 300 LYS A C 1
ATOM 2441 O O . LYS A 1 300 ? 1.205 -13.209 14.367 1.00 91.06 300 LYS A O 1
ATOM 2446 N N . SER A 1 301 ? 2.603 -11.466 14.595 1.00 89.19 301 SER A N 1
ATOM 2447 C CA . SER A 1 301 ? 3.575 -12.150 15.450 1.00 89.19 301 SER A CA 1
ATOM 2448 C C . SER A 1 301 ? 3.341 -11.896 16.931 1.00 89.19 301 SER A C 1
ATOM 2450 O O . SER A 1 301 ? 3.236 -12.843 17.689 1.00 89.19 301 SER A O 1
ATOM 2452 N N . THR A 1 302 ? 3.280 -10.633 17.353 1.00 88.69 302 THR A N 1
ATOM 2453 C CA . THR A 1 302 ? 3.230 -10.277 18.777 1.00 88.69 302 THR A CA 1
ATOM 2454 C C . THR A 1 302 ? 1.812 -10.387 19.314 1.00 88.69 302 THR A C 1
ATOM 2456 O O . THR A 1 302 ? 1.590 -10.941 20.383 1.00 88.69 302 THR A O 1
ATOM 2459 N N . LEU A 1 303 ? 0.843 -9.866 18.557 1.00 90.81 303 LEU A N 1
ATOM 2460 C CA . LEU A 1 303 ? -0.566 -9.874 18.954 1.00 90.81 303 LEU A CA 1
ATOM 2461 C C . LEU A 1 303 ? -1.304 -11.146 18.541 1.00 90.81 303 LEU A C 1
ATOM 2463 O O . LEU A 1 303 ? -2.467 -11.292 18.912 1.00 90.81 303 LEU A O 1
ATOM 2467 N N . GLU A 1 304 ? -0.659 -12.007 17.745 1.00 91.50 304 GLU A N 1
ATOM 2468 C CA . GLU A 1 304 ? -1.191 -13.293 17.278 1.00 91.50 304 GLU A CA 1
ATOM 2469 C C . GLU A 1 304 ? -2.664 -13.202 16.846 1.00 91.50 304 GLU A C 1
ATOM 2471 O O . GLU A 1 304 ? -3.526 -13.971 17.270 1.00 91.50 304 GLU A O 1
ATOM 2476 N N . VAL A 1 305 ? -2.982 -12.209 16.002 1.00 91.94 305 VAL A N 1
ATOM 2477 C CA . VAL A 1 305 ? -4.363 -11.990 15.534 1.00 91.94 305 VAL A CA 1
ATOM 2478 C C . VAL A 1 305 ? -4.931 -13.249 14.875 1.00 91.94 305 VAL A C 1
ATOM 2480 O O . VAL A 1 305 ? -6.134 -13.493 14.975 1.00 91.94 305 VAL A O 1
ATOM 2483 N N . GLU A 1 306 ? -4.081 -14.028 14.200 1.00 87.44 306 GLU A N 1
ATOM 2484 C CA . GLU A 1 306 ? -4.385 -15.380 13.735 1.00 87.44 306 GLU A CA 1
ATOM 2485 C C . GLU A 1 306 ? -3.602 -16.421 14.560 1.00 87.44 306 GLU A C 1
ATOM 2487 O O . GLU A 1 306 ? -2.467 -16.134 14.942 1.00 87.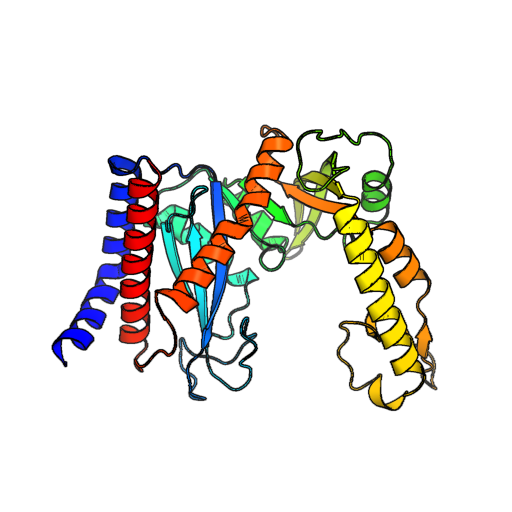44 306 GLU A O 1
ATOM 2492 N N . PRO A 1 307 ? -4.156 -17.631 14.789 1.00 85.25 307 PRO A N 1
ATOM 2493 C CA . PRO A 1 307 ? -5.440 -18.149 14.292 1.00 85.25 307 PRO A CA 1
ATOM 2494 C C . PRO A 1 307 ? -6.685 -17.518 14.948 1.00 85.25 307 PRO A C 1
ATOM 2496 O O . PRO A 1 307 ? -6.761 -17.319 16.157 1.00 85.25 307 PRO A O 1
ATOM 2499 N N . VAL A 1 308 ? -7.704 -17.217 14.132 1.00 89.50 308 VAL A N 1
ATOM 2500 C CA . VAL A 1 308 ? -8.953 -16.584 14.594 1.00 89.50 308 VAL A CA 1
ATOM 2501 C C . VAL A 1 308 ? -9.985 -17.651 14.981 1.00 89.50 308 VAL A C 1
ATOM 2503 O O . VAL A 1 308 ? -10.580 -18.293 14.116 1.00 89.50 308 VAL A O 1
ATOM 2506 N N . PHE A 1 309 ? -10.262 -17.802 16.279 1.00 88.06 309 PHE A N 1
ATOM 2507 C CA . PHE A 1 309 ? -11.168 -18.841 16.808 1.00 88.06 309 PHE A CA 1
ATOM 2508 C C . PHE A 1 309 ? -12.646 -18.421 16.950 1.00 88.06 309 PHE A C 1
ATOM 2510 O O . PHE A 1 309 ? -13.471 -19.181 17.464 1.00 88.06 309 PHE A O 1
ATOM 2517 N N . VAL A 1 310 ? -13.011 -17.214 16.507 1.00 90.69 310 VAL A N 1
ATOM 2518 C CA . VAL A 1 310 ? -14.396 -16.709 16.507 1.00 90.69 310 VAL A CA 1
ATOM 2519 C C . VAL A 1 310 ? -15.074 -16.917 15.150 1.00 90.69 310 VAL A C 1
ATOM 2521 O O . VAL A 1 310 ? -14.480 -16.687 14.100 1.00 90.69 310 VAL A O 1
ATOM 2524 N N . TRP A 1 311 ? -16.346 -17.334 15.163 1.00 87.25 311 TRP A N 1
ATOM 2525 C CA . TRP A 1 311 ? -17.014 -17.875 13.964 1.00 87.25 311 TRP A CA 1
ATOM 2526 C C . TRP A 1 311 ? -18.112 -16.998 13.361 1.00 87.25 311 TRP A C 1
ATOM 2528 O O . TRP A 1 311 ? -18.435 -17.162 12.184 1.00 87.25 311 TRP A O 1
ATOM 2538 N N . THR A 1 312 ? -18.711 -16.106 14.150 1.00 91.19 312 THR A N 1
ATOM 2539 C CA . THR A 1 312 ? -19.752 -15.171 13.693 1.00 91.19 312 THR A CA 1
ATOM 2540 C C . THR A 1 312 ? -19.109 -13.878 13.214 1.00 91.19 312 THR A C 1
ATOM 2542 O O . THR A 1 312 ? -18.210 -13.383 13.895 1.00 91.19 312 THR A O 1
ATOM 2545 N N . GLU A 1 313 ? -19.617 -13.273 12.140 1.00 92.25 313 GLU A N 1
ATOM 2546 C CA . GLU A 1 313 ? -19.084 -12.012 11.602 1.00 92.25 313 GLU A CA 1
ATOM 2547 C C . GLU A 1 313 ? -18.946 -10.913 12.671 1.00 92.25 313 GLU A C 1
ATOM 2549 O O . GLU A 1 313 ? -17.911 -10.254 12.755 1.00 92.25 313 GLU A O 1
ATOM 2554 N N . GLN A 1 314 ? -19.954 -10.768 13.539 1.00 93.06 314 GLN A N 1
ATOM 2555 C CA . GLN A 1 314 ? -19.961 -9.789 14.628 1.00 93.06 314 GLN A CA 1
ATOM 2556 C C . GLN A 1 314 ? -18.764 -9.969 15.577 1.00 93.06 314 GLN A C 1
ATOM 2558 O O . GLN A 1 314 ? -18.005 -9.031 15.809 1.00 93.06 314 GLN A O 1
ATOM 2563 N N . ARG A 1 315 ? -18.533 -11.193 16.065 1.00 93.06 315 ARG A N 1
ATOM 2564 C CA . ARG A 1 315 ? -17.396 -11.506 16.948 1.00 93.06 315 ARG A CA 1
ATOM 2565 C C . ARG A 1 315 ? -16.051 -11.468 16.245 1.00 93.06 315 ARG A C 1
ATOM 2567 O O . ARG A 1 315 ? -15.078 -11.101 16.887 1.00 93.06 315 ARG A O 1
ATOM 2574 N N 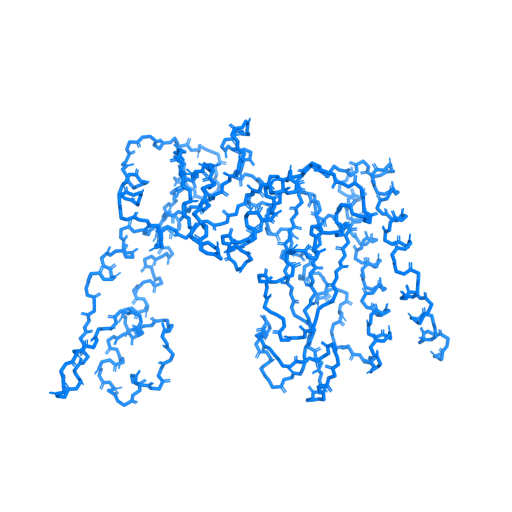. ILE A 1 316 ? -15.988 -11.806 14.954 1.00 94.50 316 ILE A N 1
ATOM 2575 C CA . ILE A 1 316 ? -14.773 -11.617 14.149 1.00 94.50 316 ILE A CA 1
ATOM 2576 C C . ILE A 1 316 ? -14.404 -10.133 14.160 1.00 94.50 316 ILE A C 1
ATOM 2578 O O . ILE A 1 316 ? -13.306 -9.781 14.573 1.00 94.50 316 ILE A O 1
ATOM 2582 N N . LYS A 1 317 ? -15.341 -9.246 13.814 1.00 94.94 317 LYS A N 1
ATOM 2583 C CA . LYS A 1 317 ? -15.123 -7.794 13.879 1.00 94.94 317 LYS A CA 1
ATOM 2584 C C . LYS A 1 317 ? -14.738 -7.324 15.290 1.00 94.94 317 LYS A C 1
ATOM 2586 O O . LYS A 1 317 ? -13.819 -6.524 15.431 1.00 94.94 317 LYS A O 1
ATOM 2591 N N . GLY A 1 318 ? -15.383 -7.854 16.332 1.00 95.19 318 GLY A N 1
ATOM 2592 C CA . GLY A 1 318 ? -15.035 -7.559 17.726 1.00 95.19 318 GLY A CA 1
ATOM 2593 C C . GLY A 1 318 ? -13.615 -7.996 18.114 1.00 95.19 318 GLY A C 1
ATOM 2594 O O . GLY A 1 318 ? -12.917 -7.249 18.795 1.00 95.19 318 GLY A O 1
ATOM 2595 N N . HIS A 1 319 ? -13.157 -9.163 17.645 1.00 94.88 319 HIS A N 1
ATOM 2596 C CA . HIS A 1 319 ? -11.783 -9.653 17.835 1.00 94.88 319 HIS A CA 1
ATOM 2597 C C . HIS A 1 319 ? -10.764 -8.686 17.233 1.00 94.88 319 HIS A C 1
ATOM 2599 O O . HIS A 1 319 ? -9.882 -8.205 17.938 1.00 94.88 319 HIS A O 1
ATOM 2605 N N . PHE A 1 320 ? -10.948 -8.304 15.966 1.00 95.25 320 PHE A N 1
ATOM 2606 C CA . PHE A 1 320 ? -10.079 -7.320 15.313 1.00 95.25 320 PHE A CA 1
ATOM 2607 C C . PHE A 1 320 ? -10.101 -5.956 16.011 1.00 95.25 320 PHE A C 1
ATOM 2609 O O . PHE A 1 320 ? -9.069 -5.292 16.062 1.00 95.25 320 PHE A O 1
ATOM 2616 N N . MET A 1 321 ? -11.231 -5.555 16.604 1.00 94.81 321 MET A N 1
ATOM 2617 C CA . MET A 1 321 ? -11.302 -4.333 17.406 1.00 94.81 321 MET A CA 1
ATOM 2618 C C . MET A 1 321 ? -10.453 -4.428 18.675 1.00 94.81 321 MET A C 1
ATOM 2620 O O . MET A 1 321 ? -9.729 -3.486 18.989 1.00 94.81 321 MET A O 1
ATOM 2624 N N . MET A 1 322 ? -10.489 -5.560 19.385 1.00 94.38 322 MET A N 1
ATOM 2625 C CA . MET A 1 322 ? -9.598 -5.767 20.532 1.00 94.38 322 MET A CA 1
ATOM 2626 C C . MET A 1 322 ? -8.133 -5.745 20.119 1.00 94.38 322 MET A C 1
ATOM 2628 O O . MET A 1 322 ? -7.340 -5.055 20.755 1.00 94.38 322 MET A O 1
ATOM 2632 N N . CYS A 1 323 ? -7.778 -6.440 19.038 1.00 94.50 323 CYS A N 1
ATOM 2633 C CA . CYS A 1 323 ? -6.410 -6.445 18.531 1.00 94.50 323 CYS A CA 1
ATOM 2634 C C . CYS A 1 323 ? -5.951 -5.049 18.090 1.00 94.50 323 CYS A C 1
ATOM 2636 O O . CYS A 1 323 ? -4.802 -4.692 18.318 1.00 94.50 323 CYS A O 1
ATOM 2638 N N . PHE A 1 324 ? -6.836 -4.235 17.511 1.00 93.81 324 PHE A N 1
ATOM 2639 C CA . PHE A 1 324 ? -6.539 -2.842 17.177 1.00 93.81 324 PHE A CA 1
ATOM 2640 C C . PHE A 1 324 ? -6.245 -2.000 18.425 1.00 93.81 324 PHE A C 1
ATOM 2642 O O . PHE A 1 324 ? -5.270 -1.252 18.443 1.00 93.81 324 PHE A O 1
ATOM 2649 N N . ILE A 1 325 ? -7.052 -2.139 19.483 1.00 93.62 325 ILE A N 1
ATOM 2650 C CA . ILE A 1 325 ? -6.814 -1.442 20.757 1.00 93.62 325 ILE A CA 1
ATOM 2651 C C . ILE A 1 325 ? -5.489 -1.904 21.374 1.00 93.62 325 ILE A C 1
ATOM 2653 O O . ILE A 1 325 ? -4.701 -1.069 21.809 1.00 93.62 325 ILE A O 1
ATOM 2657 N N . ALA A 1 326 ? -5.222 -3.213 21.383 1.00 94.19 326 ALA A N 1
ATOM 2658 C CA . ALA A 1 326 ? -3.968 -3.771 21.882 1.00 94.19 326 ALA A CA 1
ATOM 2659 C C . ALA A 1 326 ? -2.759 -3.231 21.101 1.00 94.19 326 ALA A C 1
ATOM 2661 O O . ALA A 1 326 ? -1.798 -2.772 21.711 1.00 94.19 326 ALA A O 1
ATOM 2662 N N . PHE A 1 327 ? -2.850 -3.189 19.768 1.00 93.44 327 PHE A N 1
ATOM 2663 C CA . PHE A 1 327 ? -1.815 -2.621 18.904 1.00 93.44 327 PHE A CA 1
ATOM 2664 C C . PHE A 1 327 ? -1.571 -1.137 19.184 1.00 93.44 327 PHE A C 1
ATOM 2666 O O . PHE A 1 327 ? -0.425 -0.694 19.253 1.00 93.44 327 PHE A O 1
ATOM 2673 N N . LEU A 1 328 ? -2.640 -0.359 19.376 1.00 91.38 328 LEU A N 1
ATOM 2674 C CA . LEU A 1 328 ? -2.510 1.047 19.741 1.00 91.38 328 LEU A CA 1
ATOM 2675 C C . LEU A 1 328 ? -1.771 1.204 21.075 1.00 91.38 328 LEU A C 1
ATOM 2677 O O . LEU A 1 328 ? -0.855 2.015 21.157 1.00 91.38 328 LEU A O 1
ATOM 2681 N N . LEU A 1 329 ? -2.141 0.426 22.097 1.00 90.81 329 LEU A N 1
ATOM 2682 C CA . LEU A 1 329 ? -1.490 0.467 23.409 1.00 90.81 329 LEU A CA 1
ATOM 2683 C C . LEU A 1 329 ? -0.007 0.093 23.322 1.00 90.81 329 LEU A C 1
ATOM 2685 O O . LEU A 1 329 ? 0.822 0.795 23.895 1.00 90.81 329 LEU A O 1
ATOM 2689 N N . GLU A 1 330 ? 0.326 -0.964 22.582 1.00 91.38 330 GLU A N 1
ATOM 2690 C CA . GLU A 1 330 ? 1.708 -1.388 22.339 1.00 91.38 330 GLU A CA 1
ATOM 2691 C C . GLU A 1 330 ? 2.522 -0.257 21.700 1.00 91.38 330 GLU A C 1
ATOM 2693 O O . GLU A 1 330 ? 3.550 0.144 22.245 1.00 91.38 330 GLU A O 1
ATOM 2698 N N . ARG A 1 331 ? 2.018 0.350 20.616 1.00 89.06 331 ARG A N 1
ATOM 2699 C CA . ARG A 1 331 ? 2.693 1.486 19.974 1.00 89.06 331 ARG A CA 1
ATOM 2700 C C . ARG A 1 331 ? 2.834 2.676 20.910 1.00 89.06 331 ARG A C 1
ATOM 2702 O O . ARG A 1 331 ? 3.906 3.269 20.975 1.00 89.06 331 ARG A O 1
ATOM 2709 N N . THR A 1 332 ? 1.791 3.032 21.655 1.00 86.94 332 THR A N 1
ATOM 2710 C CA . THR A 1 332 ? 1.862 4.132 22.624 1.00 86.94 332 THR A CA 1
ATOM 2711 C C . THR A 1 332 ? 2.946 3.884 23.676 1.00 86.94 332 THR A C 1
ATOM 2713 O O . THR A 1 332 ? 3.707 4.805 23.976 1.00 86.94 332 THR A O 1
ATOM 2716 N N . LEU A 1 333 ? 3.065 2.659 24.194 1.00 89.19 333 LEU A N 1
ATOM 2717 C CA . LEU A 1 333 ? 4.116 2.290 25.146 1.00 89.19 333 LEU A CA 1
ATOM 2718 C C . LEU A 1 333 ? 5.510 2.363 24.513 1.00 89.19 333 LEU A C 1
ATOM 2720 O O . LEU A 1 333 ? 6.414 2.940 25.113 1.00 89.19 333 LEU A O 1
ATOM 2724 N N . GLU A 1 334 ? 5.689 1.864 23.286 1.00 88.06 334 GLU A N 1
ATOM 2725 C CA . GLU A 1 334 ? 6.955 2.001 22.552 1.00 88.06 334 GLU A CA 1
ATOM 2726 C C . GLU A 1 334 ? 7.382 3.469 22.408 1.00 88.06 334 GLU A C 1
ATOM 2728 O O . GLU A 1 334 ? 8.559 3.789 22.573 1.00 88.06 334 GLU A O 1
ATOM 2733 N N . PHE A 1 335 ? 6.442 4.373 22.117 1.00 83.38 335 PHE A N 1
ATOM 2734 C CA . PHE A 1 335 ? 6.728 5.808 22.022 1.00 83.38 335 PHE A CA 1
ATOM 2735 C C . PHE A 1 335 ? 7.103 6.428 23.362 1.00 83.38 335 PHE A C 1
ATOM 2737 O O . PHE A 1 335 ? 7.991 7.278 23.408 1.00 83.38 335 PHE A O 1
ATOM 2744 N N . GLN A 1 336 ? 6.437 6.017 24.440 1.00 83.88 336 GLN A N 1
ATOM 2745 C CA . GLN A 1 336 ? 6.747 6.507 25.779 1.00 83.88 336 GLN A CA 1
ATOM 2746 C C . GLN A 1 336 ? 8.120 6.041 26.264 1.00 83.88 336 GLN A C 1
ATOM 2748 O O . GLN A 1 336 ? 8.788 6.812 26.935 1.00 83.88 336 GLN A O 1
ATOM 2753 N N . LEU A 1 337 ? 8.540 4.822 25.911 1.00 88.75 337 LEU A N 1
ATOM 2754 C CA . LEU A 1 337 ? 9.822 4.246 26.333 1.00 88.75 337 LEU A CA 1
ATOM 2755 C C . LEU A 1 337 ? 11.017 4.668 25.462 1.00 88.75 337 LEU A C 1
ATOM 2757 O O . LEU A 1 337 ? 12.159 4.516 25.881 1.00 88.75 337 LEU A O 1
ATOM 2761 N N . LYS A 1 338 ? 10.776 5.143 24.233 1.00 79.56 338 LYS A N 1
ATOM 2762 C CA . LYS A 1 338 ? 11.820 5.697 23.347 1.00 79.56 338 LYS A CA 1
ATOM 2763 C C . LYS A 1 338 ? 12.195 7.145 23.682 1.00 79.56 338 LYS A C 1
ATOM 2765 O O . LYS A 1 338 ? 13.212 7.620 23.179 1.00 79.56 338 LYS A O 1
ATOM 2770 N N . ARG A 1 339 ? 11.355 7.845 24.446 1.00 51.22 339 ARG A N 1
ATOM 2771 C CA . ARG A 1 339 ? 11.671 9.140 25.059 1.00 51.22 339 ARG A CA 1
ATOM 2772 C C . ARG A 1 339 ? 12.391 8.914 26.375 1.00 51.22 339 ARG A C 1
ATOM 2774 O O . ARG A 1 339 ? 13.279 9.742 26.665 1.00 51.22 339 ARG A O 1
#

pLDDT: mean 86.4, std 8.62, range [51.22, 95.56]

Radius of gyration: 22.66 Å; Cα contacts (8 Å, |Δi|>4): 543; chains: 1; bounding box: 47×51×66 Å

Solvent-accessible surface area (backbone atoms only — not comparable to full-atom values): 18592 Å² total; per-residue (Å²): 113,70,64,63,60,52,48,19,52,52,47,44,75,41,38,68,62,50,42,39,52,52,40,57,45,37,40,68,77,66,66,53,63,71,55,39,36,36,47,54,71,48,56,50,60,31,104,41,75,70,68,59,91,42,33,21,56,42,86,44,80,80,71,51,69,83,27,16,18,32,30,40,37,42,34,24,32,78,88,53,48,69,55,48,73,50,82,40,35,17,57,61,57,61,55,68,52,53,63,57,53,53,50,42,37,43,72,65,65,67,51,63,65,35,29,40,34,36,54,57,77,47,62,43,76,68,50,54,47,56,38,49,76,60,60,28,40,35,41,32,51,39,62,61,92,76,48,58,67,72,59,43,54,63,68,65,45,82,75,71,58,47,76,46,95,86,50,100,61,51,70,32,30,36,31,77,43,86,38,75,53,71,47,75,56,98,89,41,79,45,75,43,77,29,33,37,42,34,37,39,26,58,58,46,22,54,52,45,49,54,52,50,50,56,26,50,55,45,27,54,55,36,64,77,37,61,84,52,50,80,75,47,60,84,61,66,20,54,61,40,48,39,69,49,94,55,87,77,74,46,74,43,79,30,63,68,57,49,54,53,52,59,74,46,38,24,56,45,37,33,35,24,56,58,79,87,60,52,70,68,56,55,50,52,58,57,60,50,52,57,41,58,57,47,50,54,45,44,41,52,66,76,64,40,60,52,82,54,90,58,86,50,72,60,38,40,52,10,48,54,50,50,52,50,53,51,50,42,50,51,47,53,49,54,56,62,72,74,106

Sequence (339 aa):
MQHFYRSLDVLVQEKEKIEQKLFERNITLFNMKVDVVFYDVTTFSFESVKRDSLRDFGYSKNGKFNEVQVVLGLLIDSEGRPIGYELFPGNTFDGKTMIKALEILEKRFKINNVIIVADRGLNNKKNLKHITDKGYGYIVASRLKSLPRAVVEKALEPEGFTPISDTEEGDFSFKVMDHKNVFKDKGQTIELDESLVITYSTKRAKKDMAELKRFVEKATKLLNRKGLITSSQKRGGRKYLKATKKAPVQWSMDTKAIERDKRLAGYYGIQTSEKNMSPKEILNAYHSLWKIEESFRIMKSTLEVEPVFVWTEQRIKGHFMMCFIAFLLERTLEFQLKR

Nearest PDB structures (foldseek):
  8tqe-assembly1_E  TM=6.148E-01  e=5.620E+00  Xenorhabdus nematophila
  8tv0-assembly1_E  TM=6.194E-01  e=6.564E+00  Xenorhabdus nematophila
  5onu-assembly1_C  TM=3.468E-01  e=6.912E+00  Vibrio cholerae
  1g5i-assembly2_C  TM=1.307E-01  e=1.464E+00  Mus musculus

Foldseek 3Di:
DVVVLVVLLVCLVCVLVVLLVLLVCCCPVVVADFQAKEKDKAKDWEPDQDDDQAWDAADHPVPPRNTTIKIKIFIDGLLLFTNHIDIHHSHDQLLVCLLVVLVCCCPRHVNQEHEYEYEPSNDDPVSCVSCVVSVYKYKYWDDLVPDDPVVNVVLLPPPQWDFDPDDPQPTKTKHKDWDWDWDDDPNDIDTATKIKIKMFTPSQLVVLVVQLVVQCVVLVVCLVVVVCLVVDDCDGNNVQWDWDPDPPTHIDGNVVSSVVSNSCGRMTIMMISDPPDDSVRSVSSNVSNVSVVVLVVCLCPVVVLPPDPDDDPSSNSSSVSVSSVVSNVVSVVVVVVVD

Mean predicted aligned error: 7.44 Å